Protein AF-A0A1Z5JTN5-F1 (afdb_monomer_lite)

Foldseek 3Di:
DLVCVVCVVVVNQLVDAAEDFPLLFFDPLVVVVVVVQCVVPVSHNYDYFFFDQPPDPDDHPVSCQVGQPHPCCCQVPVLSSLCRRPVVRVVVVCVVVVAQEDEDCQELLLDWPLVPDDQKDWQDDLDPPPPPDRIHIYGHPCHHPHLVNVVVSCVVVVNDDRCCVVVQFLDGDGPVFADHDDPPDRSQLRGRVNHPASDRSSDGLVSVQVVQCVVCVVVVHDRDQQDLDAPQAPEEDAPVCVVVCLQPDPFKEKEWEAASSTPVRVVLSVQVNLLSCCCCPVVVLVNPTPYHYYYYHCVRHNDDVVCVVLVPDPSDPGWIWMAGNVVSHTDTDDDDSGSVVVSNVVSVVVVVVVVD

Secondary structure (DSSP, 8-state):
-HHHHHHHHTT-GGGSEEEEE--S-B-HHHHHHHHHHHHH-TT-EEEEE---BTTBSS--HHHHHHHHT-TTHHHH-HHHHHIIIIIHHHHHHHHHTT-SEEEE---GGG-GGGGG--SEEEPP-SSTTTTSSPP-EEEETTTT--HHHHHHHHHHTT----TTGGGT-SS--BGGGB----TTS-TTTTBSTTSS-SS-TTS-HHHHHHHHHHHHHHTT----------TT-SEEE-TTTHHHHHHH--SEEEEEEE-TT-HHHHHHHHHHHHHHHHHHH-GGGT--S-EEEEEEETTTSPPPHHHHHTT----SSSEEEEEETTT--EEE--S-SSHHHHHHHHHHHHHHHH--

Radius of gyration: 23.14 Å; chains: 1; bounding box: 59×46×66 Å

Sequence (356 aa):
MVLLDVMAQMNVLSLITVVTIDTLHLFPETYQFYDTVQEHYPELDLRVFTPKVPGSATPTRQAFDAYYGGNDLYRTDPEKYAFHSKVEPLQRALDELQAHVWFTGRRRDQGDERSQLQFVEWEKFDQEDASDRPKRLKINLMADWTYEQVWSYLHEHDVPYNPLHDRGYKSIGDTMTTRAVASTAAERSGRFVGLNQTECGMHHHLEKLETMRQEAVHQNVAFELPTIDCLECDYELTADTFFDVIEALSNVLLLEFYSPLCGACQDFAPTMEQVVSGAKHGEDWGLNHNIQVARYDITVDQPTPAMEEAGFEVEVTPTLYLVLSKERRPVLYTGQMTSAAILKWIQNQLTELLHL

Structure (mmCIF, N/CA/C/O backbone):
data_AF-A0A1Z5JTN5-F1
#
_entry.id   AF-A0A1Z5JTN5-F1
#
loop_
_atom_site.group_PDB
_atom_site.id
_atom_site.type_symbol
_atom_site.label_atom_id
_atom_site.label_alt_id
_atom_site.label_comp_id
_atom_site.label_asym_id
_atom_site.label_entity_id
_atom_site.label_seq_id
_atom_site.pdbx_PDB_ins_code
_atom_site.Cartn_x
_atom_site.Cartn_y
_atom_site.Cartn_z
_atom_site.occupancy
_atom_site.B_iso_or_equiv
_atom_site.auth_seq_id
_atom_site.auth_comp_id
_atom_site.auth_asym_id
_atom_site.auth_atom_id
_atom_site.pdbx_PDB_model_num
ATOM 1 N N . MET A 1 1 ? -3.378 -4.401 -14.602 1.00 96.75 1 MET A N 1
ATOM 2 C CA . MET A 1 1 ? -4.175 -5.148 -15.594 1.00 96.75 1 MET A CA 1
ATOM 3 C C . MET A 1 1 ? -5.171 -4.255 -16.305 1.00 96.75 1 MET A C 1
ATOM 5 O O . MET A 1 1 ? -4.896 -3.976 -17.456 1.00 96.75 1 MET A O 1
ATOM 9 N N . VAL A 1 2 ? -6.195 -3.694 -15.643 1.00 98.06 2 VAL A N 1
ATOM 10 C CA . VAL A 1 2 ? -7.155 -2.758 -16.285 1.00 98.06 2 VAL A CA 1
ATOM 11 C C . VAL A 1 2 ? -6.470 -1.686 -17.146 1.00 98.06 2 VAL A C 1
ATOM 13 O O . VAL A 1 2 ? -6.803 -1.539 -18.310 1.00 98.06 2 VAL A O 1
ATOM 16 N N . LEU A 1 3 ? -5.459 -0.985 -16.616 1.00 97.00 3 LEU A N 1
ATOM 17 C CA . LEU A 1 3 ? -4.732 0.032 -17.392 1.00 97.00 3 LEU A CA 1
ATOM 18 C C . LEU A 1 3 ? -4.032 -0.515 -18.643 1.00 97.00 3 LEU A C 1
ATOM 20 O O . LEU A 1 3 ? -4.025 0.166 -19.661 1.00 97.00 3 LEU A O 1
ATOM 24 N N . LEU A 1 4 ? -3.451 -1.716 -18.567 1.00 97.12 4 LEU A N 1
ATOM 25 C CA . LEU A 1 4 ? -2.790 -2.336 -19.719 1.00 97.12 4 LEU A CA 1
ATOM 26 C C . LEU A 1 4 ? -3.817 -2.651 -20.798 1.00 97.12 4 LEU A C 1
ATOM 28 O O . LEU A 1 4 ? -3.608 -2.318 -21.958 1.00 97.12 4 LEU A O 1
ATOM 32 N N . ASP A 1 5 ? -4.947 -3.212 -20.378 1.00 98.19 5 ASP A N 1
ATOM 33 C CA . ASP A 1 5 ? -6.041 -3.562 -21.265 1.00 98.19 5 ASP A CA 1
ATOM 34 C C . ASP A 1 5 ? -6.643 -2.335 -21.960 1.00 98.19 5 ASP A C 1
ATOM 36 O O . ASP A 1 5 ? -6.723 -2.288 -23.184 1.00 98.19 5 ASP A O 1
ATOM 40 N N . VAL A 1 6 ? -6.964 -1.284 -21.200 1.00 97.06 6 VAL A N 1
ATOM 41 C CA . VAL A 1 6 ? -7.456 -0.014 -21.756 1.00 97.06 6 VAL A CA 1
ATOM 42 C C . VAL A 1 6 ? -6.451 0.568 -22.758 1.00 97.06 6 VAL A C 1
ATOM 44 O O . VAL A 1 6 ? -6.835 1.005 -23.842 1.00 97.06 6 VAL A O 1
ATOM 47 N N . MET A 1 7 ? -5.152 0.556 -22.437 1.00 96.12 7 MET A N 1
ATOM 48 C CA . MET A 1 7 ? -4.107 1.040 -23.347 1.00 96.12 7 MET A CA 1
ATOM 49 C C . MET A 1 7 ? -3.980 0.177 -24.611 1.00 96.12 7 MET A C 1
ATOM 51 O O . MET A 1 7 ? -3.729 0.724 -25.690 1.00 96.12 7 MET A O 1
ATOM 55 N N . ALA A 1 8 ? -4.175 -1.139 -24.503 1.00 96.94 8 ALA A N 1
ATOM 56 C CA . ALA A 1 8 ? -4.197 -2.056 -25.641 1.00 96.94 8 ALA A CA 1
ATOM 57 C C . ALA A 1 8 ? -5.404 -1.771 -26.546 1.00 96.94 8 ALA A C 1
ATOM 59 O O . ALA A 1 8 ? -5.235 -1.550 -27.744 1.00 96.94 8 ALA A O 1
ATOM 60 N N . GLN A 1 9 ? -6.606 -1.641 -25.974 1.00 96.50 9 GLN A N 1
ATOM 61 C CA . GLN A 1 9 ? -7.824 -1.289 -26.715 1.00 96.50 9 GLN A CA 1
ATOM 62 C C . GLN A 1 9 ? -7.706 0.065 -27.430 1.00 96.50 9 GLN A C 1
ATOM 64 O O . GLN A 1 9 ? -8.201 0.247 -28.545 1.00 96.50 9 GLN A O 1
ATOM 69 N N . MET A 1 10 ? -7.009 1.021 -26.813 1.00 96.56 10 MET A N 1
ATOM 70 C CA . MET A 1 10 ? -6.717 2.329 -27.404 1.00 96.56 10 MET A CA 1
ATOM 71 C C . MET A 1 10 ? -5.585 2.300 -28.445 1.00 96.56 10 MET A C 1
ATOM 73 O O . MET A 1 10 ? -5.318 3.328 -29.065 1.00 96.56 10 MET A O 1
ATOM 77 N N . ASN A 1 11 ? -4.935 1.152 -28.670 1.00 96.19 11 ASN A N 1
ATOM 78 C CA . ASN A 1 11 ? -3.768 0.983 -29.543 1.00 96.19 11 ASN A CA 1
ATOM 79 C C . ASN A 1 11 ? -2.588 1.900 -29.176 1.00 96.19 11 ASN A C 1
ATOM 81 O O . ASN A 1 11 ? -1.853 2.366 -30.048 1.00 96.19 11 ASN A O 1
ATOM 85 N N . VAL A 1 12 ? -2.409 2.176 -27.881 1.00 96.50 12 VAL A N 1
ATOM 86 C CA . VAL A 1 12 ? -1.296 2.990 -27.362 1.00 96.50 12 VAL A CA 1
ATOM 87 C C . VAL A 1 12 ? -0.346 2.198 -26.470 1.00 96.50 12 VAL A C 1
ATOM 89 O O . VAL A 1 12 ? 0.673 2.748 -26.064 1.00 96.50 12 VAL A O 1
ATOM 92 N N . LEU A 1 13 ? -0.635 0.924 -26.177 1.00 95.75 13 LEU A N 1
ATOM 93 C CA . LEU A 1 13 ? 0.194 0.103 -25.289 1.00 95.75 13 LEU A CA 1
ATOM 94 C C . LEU A 1 13 ? 1.653 0.017 -25.759 1.00 95.75 13 LEU A C 1
ATOM 96 O O . LEU A 1 13 ? 2.562 0.196 -24.958 1.00 95.75 13 LEU A O 1
ATOM 100 N N . SER A 1 14 ? 1.885 -0.142 -27.063 1.00 94.88 14 SER A N 1
ATOM 101 C CA . SER A 1 14 ? 3.232 -0.191 -27.654 1.00 94.88 14 SER A CA 1
ATOM 102 C C . SER A 1 14 ? 4.021 1.123 -27.556 1.00 94.88 14 SER A C 1
ATOM 104 O O . SER A 1 14 ? 5.221 1.143 -27.826 1.00 94.88 14 SER A O 1
ATOM 106 N N . LEU A 1 15 ? 3.369 2.229 -27.175 1.00 94.75 15 LEU A N 1
ATOM 107 C CA . LEU A 1 15 ? 4.009 3.524 -26.927 1.00 94.75 15 LEU A CA 1
ATOM 108 C C . LEU A 1 15 ? 4.452 3.688 -25.466 1.00 94.75 15 LEU A C 1
ATOM 110 O O . LEU A 1 15 ? 5.114 4.675 -25.142 1.00 94.75 15 LEU A O 1
ATOM 114 N N . ILE A 1 16 ? 4.063 2.764 -24.583 1.00 94.69 16 ILE A N 1
ATOM 115 C CA . ILE A 1 16 ? 4.275 2.852 -23.141 1.00 94.69 16 ILE A CA 1
ATOM 116 C C . ILE A 1 16 ? 5.170 1.697 -22.694 1.00 94.69 16 ILE A C 1
ATOM 118 O O . ILE A 1 16 ? 4.796 0.531 -22.773 1.00 94.69 16 ILE A O 1
ATOM 122 N N . THR A 1 17 ? 6.343 2.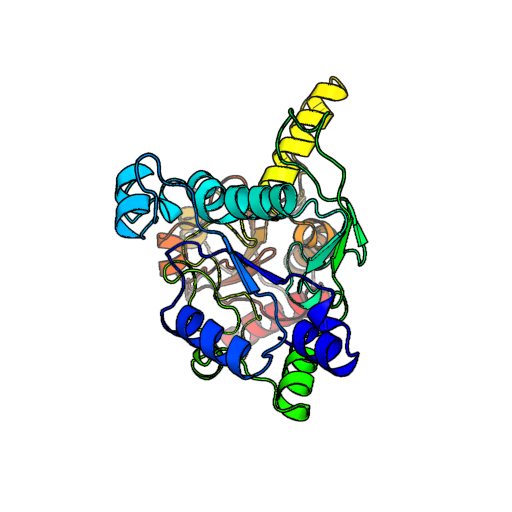023 -22.153 1.00 97.25 17 THR A N 1
ATOM 123 C CA . THR A 1 17 ? 7.162 1.037 -21.441 1.00 97.25 17 THR A CA 1
ATOM 124 C C . THR A 1 17 ? 6.515 0.722 -20.095 1.00 97.25 17 THR A C 1
ATOM 126 O O . THR A 1 17 ? 6.233 1.626 -19.303 1.00 97.25 17 THR A O 1
ATOM 129 N N . VAL A 1 18 ? 6.315 -0.563 -19.812 1.00 96.94 18 VAL A N 1
ATOM 130 C CA . VAL A 1 18 ? 5.763 -1.040 -18.544 1.00 96.94 18 VAL A CA 1
ATOM 131 C C . VAL A 1 18 ? 6.894 -1.555 -17.677 1.00 96.94 18 VAL A C 1
ATOM 133 O O . VAL A 1 18 ? 7.639 -2.450 -18.059 1.00 96.94 18 VAL A O 1
ATOM 136 N N . VAL A 1 19 ? 7.026 -0.978 -16.488 1.00 96.81 19 VAL A N 1
ATOM 137 C CA . VAL A 1 19 ? 8.065 -1.346 -15.526 1.00 96.81 19 VAL A CA 1
ATOM 138 C C . VAL A 1 19 ? 7.458 -2.213 -14.436 1.00 96.81 19 VAL A C 1
ATOM 140 O O . VAL A 1 19 ? 6.444 -1.847 -13.842 1.00 96.81 19 VAL A O 1
ATOM 143 N N . THR A 1 20 ? 8.111 -3.333 -14.137 1.00 95.88 20 THR A N 1
ATOM 144 C CA . THR A 1 20 ? 7.855 -4.107 -12.920 1.00 95.88 20 THR A CA 1
ATOM 145 C C . THR A 1 20 ? 9.128 -4.225 -12.094 1.00 95.88 20 THR A C 1
ATOM 147 O O . THR A 1 20 ? 10.231 -4.333 -12.637 1.00 95.88 20 THR A O 1
ATOM 150 N N . ILE A 1 21 ? 8.971 -4.187 -10.772 1.00 96.94 21 ILE A N 1
ATOM 151 C CA . ILE A 1 21 ? 10.075 -4.341 -9.830 1.00 96.94 21 ILE A CA 1
ATOM 152 C C . ILE A 1 21 ? 10.029 -5.753 -9.265 1.00 96.94 21 ILE A C 1
ATOM 154 O O . ILE A 1 21 ? 9.121 -6.104 -8.511 1.00 96.94 21 ILE A O 1
ATOM 158 N N . ASP A 1 22 ? 11.015 -6.561 -9.638 1.00 96.94 22 ASP A N 1
ATOM 159 C CA . ASP A 1 22 ? 11.224 -7.874 -9.051 1.00 96.94 22 ASP A CA 1
ATOM 160 C C . ASP A 1 22 ? 12.056 -7.726 -7.777 1.00 96.94 22 ASP A C 1
ATOM 162 O O . ASP A 1 22 ? 13.276 -7.599 -7.821 1.00 96.94 22 ASP A O 1
ATOM 166 N N . THR A 1 23 ? 11.383 -7.772 -6.630 1.00 95.69 23 THR A N 1
ATOM 167 C CA . THR A 1 23 ? 11.991 -7.682 -5.294 1.00 95.69 23 THR A CA 1
ATOM 168 C C . THR A 1 23 ? 12.839 -8.900 -4.925 1.00 95.69 23 THR A C 1
ATOM 170 O O . THR A 1 23 ? 13.439 -8.916 -3.848 1.00 95.69 23 THR A O 1
ATOM 173 N N . LEU A 1 24 ? 12.864 -9.935 -5.777 1.00 95.94 24 LEU A N 1
ATOM 174 C CA . LEU A 1 24 ? 13.404 -11.279 -5.554 1.00 95.94 24 LEU A CA 1
ATOM 175 C C . LEU A 1 24 ? 12.594 -12.104 -4.540 1.00 95.94 24 LEU A C 1
ATOM 177 O O . LEU A 1 24 ? 12.960 -13.231 -4.203 1.00 95.94 24 LEU A O 1
ATOM 181 N N . HIS A 1 25 ? 11.474 -11.562 -4.058 1.00 95.69 25 HIS A N 1
ATOM 182 C CA . HIS A 1 25 ? 10.681 -12.117 -2.962 1.00 95.69 25 HIS A CA 1
ATOM 183 C C . HIS A 1 25 ? 9.197 -12.296 -3.297 1.00 95.69 25 HIS A C 1
ATOM 185 O O . HIS A 1 25 ? 8.418 -12.692 -2.421 1.00 95.69 25 HIS A O 1
ATOM 191 N N . LEU A 1 26 ? 8.811 -12.038 -4.548 1.00 96.56 26 LEU A N 1
ATOM 192 C CA . LEU A 1 26 ? 7.451 -12.217 -5.049 1.00 96.56 26 LEU A CA 1
ATOM 193 C C . LEU A 1 26 ? 7.025 -13.693 -5.031 1.00 96.56 26 LEU A C 1
ATOM 195 O O . LEU A 1 26 ? 7.849 -14.608 -4.940 1.00 96.56 26 LEU A O 1
ATOM 199 N N . PHE A 1 27 ? 5.717 -13.925 -5.118 1.00 97.00 27 PHE A N 1
ATOM 200 C CA . PHE A 1 27 ? 5.169 -15.274 -5.243 1.00 97.00 27 PHE A CA 1
ATOM 201 C C . PHE A 1 27 ? 5.584 -15.928 -6.570 1.00 97.00 27 PHE A C 1
ATOM 203 O O . PHE A 1 27 ? 5.624 -15.237 -7.591 1.00 97.00 27 PHE A O 1
ATOM 210 N N . PRO A 1 28 ? 5.807 -17.258 -6.599 1.00 96.75 28 PRO A N 1
ATOM 211 C CA . PRO A 1 28 ? 5.966 -18.018 -7.840 1.00 96.75 28 PRO A CA 1
ATOM 212 C C . PRO A 1 28 ? 4.862 -17.727 -8.864 1.00 96.75 28 PRO A C 1
ATOM 214 O O . PRO A 1 28 ? 5.150 -17.532 -10.041 1.00 96.75 28 PRO A O 1
ATOM 217 N N . GLU A 1 29 ? 3.615 -17.622 -8.402 1.00 97.69 29 GLU A N 1
ATOM 218 C CA . GLU A 1 29 ? 2.454 -17.280 -9.223 1.00 97.69 29 GLU A CA 1
ATOM 219 C C . GLU A 1 29 ? 2.572 -15.892 -9.861 1.00 97.69 29 GLU A C 1
ATOM 221 O O . GLU A 1 29 ? 2.117 -15.705 -10.982 1.00 97.69 29 GLU A O 1
ATOM 226 N N . THR A 1 30 ? 3.206 -14.922 -9.194 1.00 97.56 30 THR A N 1
ATOM 227 C CA . THR A 1 30 ? 3.439 -13.589 -9.770 1.00 97.56 30 THR A CA 1
ATOM 228 C C . THR A 1 30 ? 4.441 -13.645 -10.918 1.00 97.56 30 THR A C 1
ATOM 230 O O . THR A 1 30 ? 4.207 -13.002 -11.936 1.00 97.56 30 THR A O 1
ATOM 233 N N . TYR A 1 31 ? 5.508 -14.441 -10.801 1.00 96.19 31 TYR A N 1
ATOM 234 C CA . TYR A 1 31 ? 6.455 -14.624 -11.906 1.00 96.19 31 TYR A CA 1
ATOM 235 C C . TYR A 1 31 ? 5.810 -15.344 -13.092 1.00 96.19 31 TYR A C 1
ATOM 237 O O . TYR A 1 31 ? 5.933 -14.883 -14.219 1.00 96.19 31 TYR A O 1
ATOM 245 N N . GLN A 1 32 ? 5.060 -16.422 -12.839 1.00 97.00 32 GLN A N 1
ATOM 246 C CA . GLN A 1 32 ? 4.306 -17.133 -13.884 1.00 97.00 32 GLN A CA 1
ATOM 247 C C . GLN A 1 32 ? 3.272 -16.225 -14.561 1.00 97.00 32 GLN A C 1
ATOM 249 O O . GLN A 1 32 ? 3.002 -16.336 -15.756 1.00 97.00 32 GLN A O 1
ATOM 254 N N . PHE A 1 33 ? 2.694 -15.298 -13.798 1.00 97.62 33 PHE A N 1
ATOM 255 C CA . PHE A 1 33 ? 1.737 -14.345 -14.329 1.00 97.62 33 PHE A CA 1
ATOM 256 C C . PHE A 1 33 ? 2.381 -13.340 -15.294 1.00 97.62 33 PHE A C 1
ATOM 258 O O . PHE A 1 33 ? 1.692 -12.869 -16.192 1.00 97.62 33 PHE A O 1
ATOM 265 N N . TYR A 1 34 ? 3.684 -13.047 -15.193 1.00 96.19 34 TYR A N 1
ATOM 266 C CA . TYR A 1 34 ? 4.369 -12.217 -16.195 1.00 96.19 34 TYR A CA 1
ATOM 267 C C . TYR A 1 34 ? 4.309 -12.847 -17.585 1.00 96.19 34 TYR A C 1
ATOM 269 O O . TYR A 1 34 ? 3.980 -12.151 -18.544 1.00 96.19 34 TYR A O 1
ATOM 277 N N . ASP A 1 35 ? 4.530 -14.160 -17.676 1.00 95.44 35 ASP A N 1
ATOM 278 C CA . ASP A 1 35 ? 4.424 -14.896 -18.937 1.00 95.44 35 ASP A CA 1
ATOM 279 C C . ASP A 1 35 ? 2.990 -14.827 -19.478 1.00 95.44 35 ASP A C 1
ATOM 281 O O . ASP A 1 35 ? 2.780 -14.499 -20.642 1.00 95.44 35 ASP A O 1
ATOM 285 N N . THR A 1 36 ? 1.990 -15.013 -18.607 1.00 97.25 36 THR A N 1
ATOM 286 C CA . THR A 1 36 ? 0.566 -14.896 -18.979 1.00 97.25 36 THR A CA 1
ATOM 287 C C . THR A 1 36 ? 0.235 -13.508 -19.536 1.00 97.25 36 THR A C 1
ATOM 289 O O . THR A 1 36 ? -0.477 -13.384 -20.531 1.00 97.25 36 THR A O 1
ATOM 292 N N . VAL A 1 37 ? 0.752 -12.449 -18.908 1.00 97.19 37 VAL A N 1
ATOM 293 C CA . VAL A 1 37 ? 0.533 -11.065 -19.347 1.00 97.19 37 VAL A CA 1
ATOM 294 C C . VAL A 1 37 ? 1.226 -10.795 -20.683 1.00 97.19 37 VAL A C 1
ATOM 296 O O . VAL A 1 37 ? 0.616 -10.178 -21.550 1.00 97.19 37 VAL A O 1
ATOM 299 N N . GLN A 1 38 ? 2.460 -11.266 -20.874 1.00 96.12 38 GLN A N 1
ATOM 300 C CA . GLN A 1 38 ? 3.200 -11.086 -22.126 1.00 96.12 38 GLN A CA 1
ATOM 301 C C . GLN A 1 38 ? 2.575 -11.874 -23.288 1.00 96.12 38 GLN A C 1
ATOM 303 O O . GLN A 1 38 ? 2.560 -11.390 -24.417 1.00 96.12 38 GLN A O 1
ATOM 308 N N . GLU A 1 39 ? 2.046 -13.071 -23.026 1.00 97.12 39 GLU A N 1
ATOM 309 C CA . GLU A 1 39 ? 1.299 -13.857 -24.014 1.00 97.12 39 GLU A CA 1
ATOM 310 C C . GLU A 1 39 ? -0.017 -13.176 -24.403 1.00 97.12 39 GLU A C 1
ATOM 312 O O . GLU A 1 39 ? -0.385 -13.176 -25.579 1.00 97.12 39 GLU A O 1
ATOM 317 N N . HIS A 1 40 ? -0.716 -12.583 -23.430 1.00 97.69 40 HIS A N 1
ATOM 318 C CA . HIS A 1 40 ? -1.987 -11.900 -23.664 1.00 97.69 40 HIS A CA 1
ATOM 319 C C . HIS A 1 40 ? -1.812 -10.530 -24.342 1.00 97.69 40 HIS A C 1
ATOM 321 O O . HIS A 1 40 ? -2.640 -10.157 -25.169 1.00 97.69 40 HIS A O 1
ATOM 327 N N . TYR A 1 41 ? -0.723 -9.810 -24.049 1.00 97.62 41 TYR A N 1
ATOM 328 C CA . TYR A 1 41 ? -0.366 -8.530 -24.674 1.00 97.62 41 TYR A CA 1
ATOM 329 C C . TYR A 1 41 ? 1.023 -8.610 -25.342 1.00 97.62 41 TYR A C 1
ATOM 331 O O . TYR A 1 41 ? 2.010 -8.136 -24.772 1.00 97.62 41 TYR A O 1
ATOM 339 N N . PRO A 1 42 ? 1.145 -9.200 -26.547 1.00 96.06 42 PRO A N 1
ATOM 340 C CA . PRO A 1 42 ? 2.441 -9.440 -27.192 1.00 96.06 42 PRO A CA 1
ATOM 341 C C . PRO A 1 42 ? 3.255 -8.177 -27.501 1.00 96.06 42 PRO A C 1
ATOM 343 O O . PRO A 1 42 ? 4.479 -8.243 -27.602 1.00 96.06 42 PRO A O 1
ATOM 346 N N . GLU A 1 43 ? 2.595 -7.032 -27.670 1.00 95.12 43 GLU A N 1
ATOM 347 C CA . GLU A 1 43 ? 3.208 -5.726 -27.924 1.00 95.12 43 GLU A CA 1
ATOM 348 C C . GLU A 1 43 ? 3.705 -5.006 -26.661 1.00 95.12 43 GLU A C 1
ATOM 350 O O . GLU A 1 43 ? 4.281 -3.921 -26.764 1.00 95.12 43 GLU A O 1
ATOM 355 N N . LEU A 1 44 ? 3.469 -5.584 -25.481 1.00 96.69 44 LEU A N 1
ATOM 356 C CA . LEU A 1 44 ? 3.896 -5.036 -24.201 1.00 96.69 44 LEU A CA 1
ATOM 357 C C . LEU A 1 44 ? 5.430 -5.003 -24.107 1.00 96.69 44 LEU A C 1
ATOM 359 O O . LEU A 1 44 ? 6.084 -6.046 -24.107 1.00 96.69 44 LEU A O 1
ATOM 363 N N . ASP A 1 45 ? 5.998 -3.807 -23.947 1.00 96.69 45 ASP A N 1
ATOM 364 C CA . ASP A 1 45 ? 7.399 -3.604 -23.551 1.00 96.69 45 ASP A CA 1
ATOM 365 C C . ASP A 1 45 ? 7.514 -3.707 -22.023 1.00 96.69 45 ASP A C 1
ATOM 367 O O . ASP A 1 45 ? 7.553 -2.694 -21.316 1.00 96.69 45 ASP A O 1
ATOM 371 N N . LEU A 1 46 ? 7.496 -4.942 -21.508 1.00 96.56 46 LEU A N 1
ATOM 372 C CA . LEU A 1 46 ? 7.660 -5.230 -20.084 1.00 96.56 46 LEU A CA 1
ATOM 373 C C . LEU A 1 46 ? 9.146 -5.256 -19.707 1.00 96.56 46 LEU A C 1
ATOM 375 O O . LEU A 1 46 ? 9.902 -6.130 -20.132 1.00 96.56 46 LEU A O 1
ATOM 379 N N . ARG A 1 47 ? 9.563 -4.331 -18.841 1.00 97.12 47 ARG A N 1
ATOM 380 C CA . ARG A 1 47 ? 10.929 -4.255 -18.310 1.00 97.12 47 ARG A CA 1
ATOM 381 C C . ARG A 1 47 ? 10.955 -4.585 -16.828 1.00 97.12 47 ARG A C 1
ATOM 383 O O . ARG A 1 47 ? 10.334 -3.907 -16.010 1.00 97.12 47 ARG A O 1
ATOM 390 N N . VAL A 1 48 ? 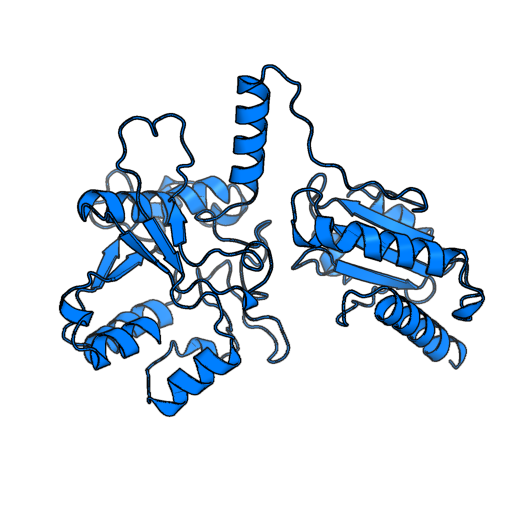11.711 -5.627 -16.494 1.00 96.62 48 VAL A N 1
ATOM 391 C CA . VAL A 1 48 ? 11.896 -6.105 -15.123 1.00 96.62 48 VAL A CA 1
ATOM 392 C C . VAL A 1 48 ? 13.160 -5.484 -14.540 1.00 96.62 48 VAL A C 1
ATOM 394 O O . VAL A 1 48 ? 14.252 -5.672 -15.075 1.00 96.62 48 VAL A O 1
ATOM 397 N N . PHE A 1 49 ? 13.019 -4.769 -13.428 1.00 96.75 49 PHE A N 1
ATOM 398 C CA . PHE A 1 49 ? 14.143 -4.230 -12.669 1.00 96.75 49 PHE A CA 1
ATOM 399 C C . PHE A 1 49 ? 14.285 -4.977 -11.347 1.00 96.75 49 PHE A C 1
ATOM 401 O O . PHE A 1 49 ? 13.328 -5.097 -10.588 1.00 96.75 49 PHE A O 1
ATOM 408 N N . THR A 1 50 ? 15.496 -5.452 -11.066 1.00 96.19 50 THR A N 1
ATOM 409 C CA . THR A 1 50 ? 15.840 -6.168 -9.832 1.00 96.19 50 THR A CA 1
ATOM 410 C C . THR A 1 50 ? 16.753 -5.324 -8.934 1.00 96.19 50 THR A C 1
ATOM 412 O O . THR A 1 50 ? 17.475 -4.453 -9.440 1.00 96.19 50 THR A O 1
ATOM 415 N N . PRO A 1 51 ? 16.807 -5.610 -7.621 1.00 94.81 51 PRO A N 1
ATOM 416 C CA . PRO A 1 51 ? 17.785 -5.067 -6.684 1.00 94.81 51 PRO A CA 1
ATOM 417 C C . PRO A 1 51 ? 19.212 -5.249 -7.170 1.00 94.81 51 PRO A C 1
ATOM 419 O O . PRO A 1 51 ? 19.562 -6.314 -7.670 1.00 94.81 51 PRO A O 1
ATOM 422 N N . LYS A 1 52 ? 20.075 -4.254 -6.973 1.00 92.00 52 LYS A N 1
ATOM 423 C CA . LYS A 1 52 ? 21.517 -4.472 -7.130 1.00 92.00 52 LYS A CA 1
ATOM 424 C C . LYS A 1 52 ? 22.035 -5.292 -5.956 1.00 92.00 52 LYS A C 1
ATOM 426 O O . LYS A 1 52 ? 21.727 -4.991 -4.813 1.00 92.00 52 LYS A O 1
ATOM 431 N N . VAL A 1 53 ? 22.868 -6.290 -6.238 1.00 90.81 53 VAL A N 1
ATOM 432 C CA . VAL A 1 53 ? 23.630 -7.020 -5.218 1.00 90.81 53 VAL A CA 1
ATOM 433 C C . VAL A 1 53 ? 25.104 -6.947 -5.616 1.00 90.81 53 VAL A C 1
ATOM 435 O O . VAL A 1 53 ? 25.470 -7.490 -6.662 1.00 90.81 53 VAL A O 1
ATOM 438 N N . PRO A 1 54 ? 25.962 -6.252 -4.849 1.00 87.00 54 PRO A N 1
ATOM 439 C CA . PRO A 1 54 ? 27.373 -6.112 -5.189 1.00 87.00 54 PRO A CA 1
ATOM 440 C C . PRO A 1 54 ? 28.056 -7.464 -5.411 1.00 87.00 54 PRO A C 1
ATOM 442 O O . PRO A 1 54 ? 27.929 -8.387 -4.612 1.00 87.00 54 PRO A O 1
ATOM 445 N N . GLY A 1 55 ? 28.773 -7.582 -6.531 1.00 85.12 55 GLY A N 1
ATOM 446 C CA . GLY A 1 55 ? 29.423 -8.831 -6.935 1.00 85.12 55 GLY A CA 1
ATOM 447 C C . GLY A 1 55 ? 28.506 -9.850 -7.622 1.00 85.12 55 GLY A C 1
ATOM 448 O O . GLY A 1 55 ? 28.996 -10.911 -8.003 1.00 85.12 55 GLY A O 1
ATOM 449 N N . SER A 1 56 ? 27.222 -9.541 -7.840 1.00 86.44 56 SER A N 1
ATOM 450 C CA . SER A 1 56 ? 26.302 -10.381 -8.612 1.00 86.44 56 SER A CA 1
ATOM 451 C C . SER A 1 56 ? 25.752 -9.647 -9.835 1.00 86.44 56 SER A C 1
ATOM 453 O O . SER A 1 56 ? 25.078 -8.627 -9.715 1.00 86.44 56 SER A O 1
ATOM 455 N N . ALA A 1 57 ? 26.016 -10.192 -11.025 1.00 82.94 57 ALA A N 1
ATOM 456 C CA . ALA A 1 57 ? 25.426 -9.701 -12.273 1.00 82.94 57 ALA A CA 1
ATOM 457 C C . ALA A 1 57 ? 23.955 -10.124 -12.435 1.00 82.94 57 ALA A C 1
ATOM 459 O O . ALA A 1 57 ? 23.197 -9.466 -13.141 1.00 82.94 57 ALA A O 1
ATOM 460 N N . THR A 1 58 ? 23.549 -11.212 -11.773 1.00 88.19 58 THR A N 1
ATOM 461 C CA . THR A 1 58 ? 22.172 -11.716 -11.764 1.00 88.19 58 THR A CA 1
ATOM 462 C C . THR A 1 58 ? 21.758 -11.944 -10.312 1.00 88.19 58 THR A C 1
ATOM 464 O O . THR A 1 58 ? 22.020 -13.009 -9.746 1.00 88.19 58 THR A O 1
ATOM 467 N N . PRO A 1 59 ? 21.196 -10.914 -9.665 1.00 90.31 59 PRO A N 1
ATOM 468 C CA . PRO A 1 59 ? 20.721 -10.986 -8.292 1.00 90.31 59 PRO A CA 1
ATOM 469 C C . PRO A 1 59 ? 19.745 -12.147 -8.094 1.00 90.31 59 PRO A C 1
ATOM 471 O O . PRO A 1 59 ? 18.857 -12.380 -8.908 1.00 90.31 59 PRO A O 1
ATOM 474 N N . THR A 1 60 ? 19.909 -12.876 -6.995 1.00 93.50 60 THR A N 1
ATOM 475 C CA . THR A 1 60 ? 18.962 -13.899 -6.544 1.00 93.50 60 THR A CA 1
ATOM 476 C C . THR A 1 60 ? 18.519 -13.562 -5.133 1.00 93.50 60 THR A C 1
ATOM 478 O O . THR A 1 60 ? 19.245 -12.875 -4.410 1.00 93.50 60 THR A O 1
ATOM 481 N N . ARG A 1 61 ? 17.366 -14.091 -4.714 1.00 93.12 61 ARG A N 1
ATOM 482 C CA . ARG A 1 61 ? 16.896 -13.992 -3.326 1.00 93.12 61 ARG A CA 1
ATOM 483 C C . ARG A 1 61 ? 17.999 -14.329 -2.322 1.00 93.12 61 ARG A C 1
ATOM 485 O O . ARG A 1 61 ? 18.326 -13.525 -1.463 1.00 93.12 61 ARG A O 1
ATOM 492 N N . GLN A 1 62 ? 18.650 -15.477 -2.514 1.00 91.38 62 GLN A N 1
ATOM 493 C CA . GLN A 1 62 ? 19.728 -15.941 -1.641 1.00 91.38 62 GLN A CA 1
ATOM 494 C C . GLN A 1 62 ? 20.905 -14.956 -1.582 1.00 91.38 62 GLN A C 1
ATOM 496 O O . GLN A 1 62 ? 21.464 -14.739 -0.510 1.00 91.38 62 GLN A O 1
ATOM 501 N N . ALA A 1 63 ? 21.297 -14.372 -2.718 1.00 91.50 63 ALA A N 1
ATOM 502 C CA . ALA A 1 63 ? 22.388 -13.404 -2.760 1.00 91.50 63 ALA A CA 1
ATOM 503 C C . ALA A 1 63 ? 22.002 -12.072 -2.096 1.00 91.50 63 ALA A C 1
ATOM 505 O O . ALA A 1 63 ? 22.822 -11.485 -1.393 1.00 91.50 63 ALA A O 1
ATOM 506 N N . PHE A 1 64 ? 20.762 -11.615 -2.292 1.00 93.56 64 PHE A N 1
ATOM 507 C CA . PHE A 1 64 ? 20.224 -10.423 -1.636 1.00 93.56 64 PHE A CA 1
ATOM 508 C C . PHE A 1 64 ? 20.196 -10.599 -0.115 1.00 93.56 64 PHE A C 1
ATOM 510 O O . PHE A 1 64 ? 20.768 -9.779 0.605 1.00 93.56 64 PHE A O 1
ATOM 517 N N . ASP A 1 65 ? 19.616 -11.705 0.356 1.00 90.69 65 ASP A N 1
ATOM 518 C CA . ASP A 1 65 ? 19.509 -12.026 1.779 1.00 90.69 65 ASP A CA 1
ATOM 519 C C . ASP A 1 65 ? 20.905 -12.132 2.406 1.00 90.69 65 ASP A C 1
ATOM 521 O O . ASP A 1 65 ? 21.182 -11.510 3.430 1.00 90.69 65 ASP A O 1
ATOM 525 N N . ALA A 1 66 ? 21.840 -12.834 1.758 1.00 89.69 66 ALA A N 1
ATOM 526 C CA . ALA A 1 66 ? 23.212 -12.964 2.251 1.00 89.69 66 ALA A CA 1
ATOM 527 C C . ALA A 1 66 ? 23.958 -11.622 2.352 1.00 89.69 66 ALA A C 1
ATOM 529 O O . ALA A 1 66 ? 24.795 -11.461 3.240 1.00 89.69 66 ALA A O 1
ATOM 530 N N . TYR A 1 67 ? 23.682 -10.673 1.453 1.00 90.44 67 TYR A N 1
ATOM 531 C CA . TYR A 1 67 ? 24.396 -9.399 1.406 1.00 90.44 67 TYR A CA 1
ATOM 532 C C . TYR A 1 67 ? 23.812 -8.349 2.361 1.00 90.44 67 TYR A C 1
ATOM 534 O O . TYR A 1 67 ? 24.564 -7.645 3.035 1.00 90.44 67 TYR A O 1
ATOM 542 N N . TYR A 1 68 ? 22.484 -8.212 2.420 1.00 83.75 68 TYR A N 1
ATOM 543 C CA . TYR A 1 68 ? 21.857 -7.052 3.061 1.00 83.75 68 TYR A CA 1
ATOM 544 C C . TYR A 1 68 ? 21.458 -7.243 4.530 1.00 83.75 68 TYR A C 1
ATOM 546 O O . TYR A 1 68 ? 21.358 -6.233 5.238 1.00 83.75 68 TYR A O 1
ATOM 554 N N . GLY A 1 69 ? 21.293 -8.480 5.015 1.00 75.62 69 GLY A N 1
ATOM 555 C CA . GLY A 1 69 ? 21.017 -8.723 6.441 1.00 75.62 69 GLY A CA 1
ATOM 556 C C . GLY A 1 69 ? 20.282 -10.017 6.804 1.00 75.62 69 GLY A C 1
ATOM 557 O O . GLY A 1 69 ? 19.637 -10.068 7.847 1.00 75.62 69 GLY A O 1
ATOM 558 N N . GLY A 1 70 ? 20.379 -11.060 5.982 1.00 74.44 70 GLY A N 1
ATOM 559 C CA . GLY A 1 70 ? 19.713 -12.347 6.176 1.00 74.44 70 GLY A CA 1
ATOM 560 C C . GLY A 1 70 ? 18.246 -12.355 5.738 1.00 74.44 70 GLY A C 1
ATOM 561 O O . GLY A 1 70 ? 17.697 -11.346 5.302 1.00 74.44 70 GLY A O 1
ATOM 562 N N . ASN A 1 71 ? 17.600 -13.515 5.888 1.00 78.12 71 ASN A N 1
ATOM 563 C CA . ASN A 1 71 ? 16.226 -13.757 5.424 1.00 78.12 71 ASN A CA 1
ATOM 564 C C . ASN A 1 71 ? 15.162 -12.905 6.140 1.00 78.12 71 ASN A C 1
ATOM 566 O O . ASN A 1 71 ? 14.027 -12.860 5.675 1.00 78.12 71 ASN A O 1
ATOM 570 N N . ASP A 1 72 ? 15.506 -12.267 7.262 1.00 80.62 72 ASP A N 1
ATOM 571 C CA . ASP A 1 72 ? 14.586 -11.500 8.109 1.00 80.62 72 ASP A CA 1
ATOM 572 C C . ASP A 1 72 ? 14.767 -9.981 7.980 1.00 80.62 72 ASP A C 1
ATOM 574 O O . ASP A 1 72 ? 14.168 -9.239 8.755 1.00 80.62 72 ASP A O 1
ATOM 578 N N . LEU A 1 73 ? 15.545 -9.497 6.998 1.00 83.38 73 LEU A N 1
ATOM 579 C CA . LEU A 1 73 ? 15.801 -8.061 6.823 1.00 83.38 73 LEU A CA 1
ATOM 580 C C . LEU A 1 73 ? 14.512 -7.236 6.740 1.00 83.38 73 LEU A C 1
ATOM 582 O O . LEU A 1 73 ? 14.432 -6.163 7.320 1.00 83.38 73 LEU A O 1
ATOM 586 N N . TYR A 1 74 ? 13.484 -7.760 6.072 1.00 78.50 74 TYR A N 1
ATOM 587 C CA . TYR A 1 74 ? 12.179 -7.106 5.992 1.00 78.50 74 TYR A CA 1
ATOM 588 C C . TYR A 1 74 ? 11.566 -6.812 7.367 1.00 78.50 74 TYR A C 1
ATOM 590 O O . TYR A 1 74 ? 10.826 -5.847 7.460 1.00 78.50 74 TYR A O 1
ATOM 598 N N . ARG A 1 75 ? 11.877 -7.603 8.408 1.00 75.50 75 ARG A N 1
ATOM 599 C CA . ARG A 1 75 ? 11.442 -7.387 9.799 1.00 75.50 75 ARG A CA 1
ATOM 600 C C . ARG A 1 75 ? 12.437 -6.573 10.608 1.00 75.50 75 ARG A C 1
ATOM 602 O O . ARG A 1 75 ? 12.026 -5.725 11.387 1.00 75.50 75 ARG A O 1
ATOM 609 N N . THR A 1 76 ? 13.727 -6.882 10.484 1.00 77.00 76 THR A N 1
ATOM 610 C CA . THR A 1 76 ? 14.764 -6.276 11.331 1.00 77.00 76 THR A CA 1
ATOM 611 C C . THR A 1 76 ? 15.095 -4.849 10.916 1.00 77.00 76 THR A C 1
ATOM 613 O O . THR A 1 76 ? 15.449 -4.044 11.771 1.00 77.00 76 THR A O 1
ATOM 616 N N . ASP A 1 77 ? 14.968 -4.541 9.626 1.00 78.00 77 ASP A N 1
ATOM 617 C CA . ASP A 1 77 ? 15.157 -3.212 9.049 1.00 78.00 77 ASP A CA 1
ATOM 618 C C . ASP A 1 77 ? 14.262 -3.054 7.795 1.00 78.00 77 ASP A C 1
ATOM 620 O O . ASP A 1 77 ? 14.722 -3.183 6.648 1.00 78.00 77 ASP A O 1
ATOM 624 N N . PRO A 1 78 ? 12.945 -2.830 7.996 1.00 77.94 78 PRO A N 1
ATOM 625 C CA . PRO A 1 78 ? 11.969 -2.740 6.910 1.00 77.94 78 PRO A CA 1
ATOM 626 C C . PRO A 1 78 ? 12.266 -1.605 5.925 1.00 77.94 78 PRO A C 1
ATOM 628 O O . PRO A 1 78 ? 11.975 -1.730 4.733 1.00 77.94 78 PRO A O 1
ATOM 631 N N . GLU A 1 79 ? 12.862 -0.509 6.402 1.00 76.81 79 GLU A N 1
ATOM 632 C CA . GLU A 1 79 ? 13.256 0.642 5.588 1.00 76.81 79 GLU A CA 1
ATOM 633 C C . GLU A 1 79 ? 14.384 0.273 4.632 1.00 76.81 79 GLU A C 1
ATOM 635 O O . GLU A 1 79 ? 14.259 0.458 3.420 1.00 76.81 79 GLU A O 1
ATOM 640 N N . LYS A 1 80 ? 15.457 -0.339 5.143 1.00 81.75 80 LYS A N 1
ATOM 641 C CA . LYS A 1 80 ? 16.566 -0.810 4.311 1.00 81.75 80 LYS A CA 1
ATOM 642 C C . LYS A 1 80 ? 16.123 -1.891 3.334 1.00 81.75 80 LYS A C 1
ATOM 644 O O . LYS A 1 80 ? 16.558 -1.884 2.177 1.00 81.75 80 LYS A O 1
ATOM 649 N N . TYR A 1 81 ? 15.241 -2.798 3.762 1.00 86.62 81 TYR A N 1
ATOM 650 C CA . TYR A 1 81 ? 14.624 -3.765 2.858 1.00 86.62 81 TYR A CA 1
ATOM 651 C C . TYR A 1 81 ? 13.865 -3.052 1.741 1.00 86.62 81 TYR A C 1
ATOM 653 O O . TYR A 1 81 ? 14.138 -3.313 0.570 1.00 86.62 81 TYR A O 1
ATOM 661 N N . ALA A 1 82 ? 12.945 -2.141 2.069 1.00 86.06 82 ALA A N 1
ATOM 662 C CA . ALA A 1 82 ? 12.143 -1.420 1.085 1.00 86.06 82 ALA A CA 1
ATOM 663 C C . ALA A 1 82 ? 13.016 -0.591 0.134 1.00 86.06 82 ALA A C 1
ATOM 665 O O . ALA A 1 82 ? 12.791 -0.615 -1.079 1.00 86.06 82 ALA A O 1
ATOM 666 N N . PHE A 1 83 ? 14.051 0.069 0.653 1.00 85.75 83 PHE A N 1
ATOM 667 C CA . PHE A 1 83 ? 14.967 0.861 -0.151 1.00 85.75 83 PHE A CA 1
ATOM 668 C C . PHE A 1 83 ? 15.665 0.008 -1.214 1.00 85.75 83 PHE A C 1
ATOM 670 O O . PHE A 1 83 ? 15.554 0.286 -2.408 1.00 85.75 83 PHE A O 1
ATOM 677 N N . HIS A 1 84 ? 16.340 -1.069 -0.803 1.00 89.69 84 HIS A N 1
ATOM 678 C CA . HIS A 1 84 ? 17.104 -1.900 -1.735 1.00 89.69 84 HIS A CA 1
ATOM 679 C C . HIS A 1 84 ? 16.226 -2.786 -2.620 1.00 89.69 84 HIS A C 1
ATOM 681 O O . HIS A 1 84 ? 16.596 -3.055 -3.762 1.00 89.69 84 HIS A O 1
ATOM 687 N N . SER A 1 85 ? 15.082 -3.251 -2.110 1.00 92.25 85 SER A N 1
ATOM 688 C CA . SER A 1 85 ? 14.207 -4.156 -2.858 1.00 92.25 85 SER A CA 1
ATOM 689 C C . SER A 1 85 ? 13.268 -3.439 -3.830 1.00 92.25 85 SER A C 1
ATOM 691 O O . SER A 1 85 ? 12.883 -4.036 -4.834 1.00 92.25 85 SER A O 1
ATOM 693 N N . LYS A 1 86 ? 12.878 -2.187 -3.540 1.00 92.00 86 LYS A N 1
ATOM 694 C CA . LYS A 1 86 ? 11.774 -1.497 -4.236 1.00 92.00 86 LYS A CA 1
ATOM 695 C C . LYS A 1 86 ? 12.122 -0.082 -4.678 1.00 92.00 86 LYS A C 1
ATOM 697 O O . LYS A 1 86 ? 11.952 0.231 -5.853 1.00 92.00 86 LYS A O 1
ATOM 702 N N . VAL A 1 87 ? 12.623 0.756 -3.769 1.00 89.12 87 VAL A N 1
ATOM 703 C CA . VAL A 1 87 ? 12.844 2.185 -4.054 1.00 89.12 87 VAL A CA 1
ATOM 704 C C . VAL A 1 87 ? 14.001 2.393 -5.030 1.00 89.12 87 VAL A C 1
ATOM 706 O O . VAL A 1 87 ? 13.800 3.026 -6.063 1.00 89.12 87 VAL A O 1
ATOM 709 N N . GLU A 1 88 ? 15.191 1.841 -4.762 1.00 90.81 88 GLU A N 1
ATOM 710 C CA . GLU A 1 88 ? 16.346 1.981 -5.667 1.00 90.81 88 GLU A CA 1
ATOM 711 C C . GLU A 1 88 ? 16.056 1.416 -7.062 1.00 90.81 88 GLU A C 1
ATOM 713 O O . GLU A 1 88 ? 16.307 2.137 -8.031 1.00 90.81 88 GLU A O 1
ATOM 718 N N . PRO A 1 89 ? 15.490 0.198 -7.215 1.00 93.50 89 PRO A N 1
ATOM 719 C CA . PRO A 1 89 ? 15.198 -0.334 -8.541 1.00 93.50 89 PRO A CA 1
ATOM 720 C C . PRO A 1 89 ? 14.174 0.503 -9.306 1.00 93.50 89 PRO A C 1
ATOM 722 O O . PRO A 1 89 ? 14.347 0.699 -10.507 1.00 93.50 89 PRO A O 1
ATOM 725 N N . LEU A 1 90 ? 13.145 1.032 -8.630 1.00 93.06 90 LEU A N 1
ATOM 726 C CA . LEU A 1 90 ? 12.167 1.925 -9.251 1.00 93.06 90 LEU A CA 1
ATOM 727 C C . LEU A 1 90 ? 12.811 3.238 -9.700 1.00 93.06 90 LEU A C 1
ATOM 729 O O . LEU A 1 90 ? 12.647 3.630 -10.853 1.00 93.06 90 LEU A O 1
ATOM 733 N N . GLN A 1 91 ? 13.561 3.904 -8.819 1.00 89.00 91 GLN A N 1
ATOM 734 C CA . GLN A 1 91 ? 14.233 5.162 -9.156 1.00 89.00 91 GLN A CA 1
ATOM 735 C C . GLN A 1 91 ? 15.183 4.975 -10.339 1.00 89.00 91 GLN A C 1
ATOM 737 O O . GLN A 1 91 ? 15.133 5.737 -11.302 1.00 89.00 91 GLN A O 1
ATOM 742 N N . ARG A 1 92 ? 15.981 3.904 -10.307 1.00 92.50 92 ARG A N 1
ATOM 743 C CA . ARG A 1 92 ? 16.883 3.545 -11.396 1.00 92.50 92 ARG A CA 1
ATOM 744 C C . ARG A 1 92 ? 16.141 3.259 -12.695 1.00 92.50 92 ARG A C 1
ATOM 746 O O . ARG A 1 92 ? 16.586 3.723 -13.738 1.00 92.50 92 ARG A O 1
ATOM 753 N N . ALA A 1 93 ? 15.020 2.541 -12.648 1.00 94.94 93 ALA A N 1
ATOM 754 C CA . ALA A 1 93 ? 14.202 2.311 -13.832 1.00 94.94 93 ALA A CA 1
ATOM 755 C C . ALA A 1 93 ? 13.742 3.632 -14.448 1.00 94.94 93 ALA A C 1
ATOM 757 O O . ALA A 1 93 ? 13.927 3.865 -15.638 1.00 94.94 93 ALA A O 1
ATOM 758 N N . LEU A 1 94 ? 13.198 4.535 -13.637 1.00 92.69 94 LEU A N 1
ATOM 759 C CA . LEU A 1 94 ? 12.731 5.829 -14.118 1.00 92.69 94 LEU A CA 1
ATOM 760 C C . LEU A 1 94 ? 13.881 6.700 -14.667 1.00 92.69 94 LEU A C 1
ATOM 762 O O . LEU A 1 94 ? 13.674 7.438 -15.634 1.00 92.69 94 LEU A O 1
ATOM 766 N N . ASP A 1 95 ? 15.082 6.622 -14.080 1.00 91.25 95 ASP A N 1
ATOM 767 C CA . ASP A 1 95 ? 16.285 7.334 -14.542 1.00 91.25 95 ASP A CA 1
ATOM 768 C C . ASP A 1 95 ? 16.795 6.776 -15.878 1.00 91.25 95 ASP A C 1
ATOM 770 O O . ASP A 1 95 ? 16.958 7.528 -16.841 1.00 91.25 95 ASP A O 1
ATOM 774 N N . GLU A 1 96 ? 17.001 5.459 -15.964 1.00 94.31 96 GLU A N 1
ATOM 775 C CA . GLU A 1 96 ? 17.493 4.774 -17.167 1.00 94.31 96 GLU A CA 1
ATOM 776 C C . GLU A 1 96 ? 16.525 4.919 -18.350 1.00 94.31 96 GLU A C 1
ATOM 778 O O . GLU A 1 96 ? 16.953 5.012 -19.500 1.00 94.31 96 GLU A O 1
ATOM 783 N N . LEU A 1 97 ? 15.220 4.992 -18.070 1.00 94.50 97 LEU A N 1
ATOM 784 C CA . LEU A 1 97 ? 14.172 5.226 -19.065 1.00 94.50 97 LEU A CA 1
ATOM 785 C C . LEU A 1 97 ? 13.956 6.706 -19.391 1.00 94.50 97 LEU A C 1
ATOM 787 O O . LEU A 1 97 ? 13.147 7.018 -20.264 1.00 94.50 97 LEU A O 1
ATOM 791 N N . GLN A 1 98 ? 14.641 7.617 -18.693 1.00 92.88 98 GLN A N 1
ATOM 792 C CA . GLN A 1 98 ? 14.462 9.065 -18.827 1.00 92.88 98 GLN A CA 1
ATOM 793 C C . GLN A 1 98 ? 12.983 9.475 -18.703 1.00 92.88 98 GLN A C 1
ATOM 795 O O . GLN A 1 98 ? 12.473 10.326 -19.442 1.00 92.88 98 GLN A O 1
ATOM 800 N N . ALA A 1 99 ? 12.268 8.834 -17.776 1.00 92.88 99 ALA A N 1
ATOM 801 C CA . ALA A 1 99 ? 10.844 9.045 -17.587 1.00 92.88 99 ALA A CA 1
ATOM 802 C C . ALA A 1 99 ? 10.579 10.470 -17.084 1.00 92.88 99 ALA A C 1
ATOM 804 O O . ALA A 1 99 ? 11.183 10.921 -16.113 1.00 92.88 99 ALA A O 1
ATOM 805 N N . HIS A 1 100 ? 9.646 11.164 -17.733 1.00 91.81 100 HIS A N 1
ATOM 806 C CA . HIS A 1 100 ? 9.142 12.473 -17.293 1.00 91.81 100 HIS A CA 1
ATOM 807 C C . HIS A 1 100 ? 7.771 12.348 -16.618 1.00 91.81 100 HIS A C 1
ATOM 809 O O . HIS A 1 100 ? 7.387 13.182 -15.799 1.00 91.81 100 HIS A O 1
ATOM 815 N N . VAL A 1 101 ? 7.031 11.298 -16.975 1.00 94.00 101 VAL A N 1
ATOM 816 C CA . VAL A 1 101 ? 5.701 10.981 -16.464 1.00 94.00 101 VAL A CA 1
ATOM 817 C C . VAL A 1 101 ? 5.634 9.480 -16.226 1.00 94.00 101 VAL A C 1
ATOM 819 O O . VAL A 1 101 ? 6.118 8.714 -17.058 1.00 94.00 101 VAL A O 1
ATOM 822 N N . TRP A 1 102 ? 5.019 9.059 -15.126 1.00 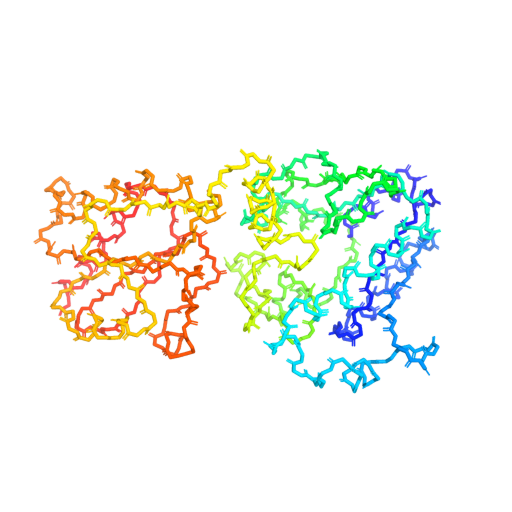94.44 102 TRP A N 1
ATOM 823 C CA . TRP A 1 102 ? 4.727 7.654 -14.871 1.00 94.44 102 TRP A CA 1
ATOM 824 C C . TRP A 1 102 ? 3.318 7.465 -14.321 1.00 94.44 102 TRP A C 1
ATOM 826 O O . TRP A 1 102 ? 2.806 8.282 -13.553 1.00 94.44 102 TRP A O 1
ATOM 836 N N . PHE A 1 103 ? 2.678 6.383 -14.755 1.00 95.50 103 PHE A N 1
ATOM 837 C CA . PHE A 1 103 ? 1.322 6.030 -14.358 1.00 95.50 103 PHE A CA 1
ATOM 838 C C . PHE A 1 103 ? 1.346 5.022 -13.215 1.00 95.50 103 PHE A C 1
ATOM 840 O O . PHE A 1 103 ? 2.198 4.136 -13.178 1.00 95.50 103 PHE A O 1
ATOM 847 N N . THR A 1 104 ? 0.377 5.115 -12.307 1.00 94.50 104 THR A N 1
ATOM 848 C CA . THR A 1 104 ? 0.185 4.115 -11.252 1.00 94.50 104 THR A CA 1
ATOM 849 C C . THR A 1 104 ? -1.254 3.604 -11.225 1.00 94.50 104 THR A C 1
ATOM 851 O O . THR A 1 104 ? -2.189 4.289 -11.646 1.00 94.50 104 THR A O 1
ATOM 854 N N . GLY A 1 105 ? -1.429 2.397 -10.684 1.00 94.38 105 GLY A N 1
ATOM 855 C CA . GLY A 1 105 ? -2.738 1.818 -10.373 1.00 94.38 105 GLY A CA 1
ATOM 856 C C . GLY A 1 105 ? -3.250 2.154 -8.967 1.00 94.38 105 GLY A C 1
ATOM 857 O O . GLY A 1 105 ? -4.057 1.394 -8.437 1.00 94.38 105 GLY A O 1
ATOM 858 N N . ARG A 1 106 ? -2.743 3.218 -8.322 1.00 93.94 106 ARG A N 1
ATOM 859 C CA . ARG A 1 106 ? -3.206 3.656 -6.993 1.00 93.94 106 ARG A CA 1
ATOM 860 C C . ARG A 1 106 ? -4.616 4.241 -7.095 1.00 93.94 106 ARG A C 1
ATOM 862 O O . ARG A 1 106 ? -4.908 4.987 -8.032 1.00 93.94 106 ARG A O 1
ATOM 869 N N . ARG A 1 107 ? -5.464 3.921 -6.117 1.00 94.69 107 ARG A N 1
ATOM 870 C CA . ARG A 1 107 ? -6.872 4.334 -6.053 1.00 94.69 107 ARG A CA 1
ATOM 871 C C . ARG A 1 107 ? -7.235 4.803 -4.648 1.00 94.69 107 ARG A C 1
ATOM 873 O O . ARG A 1 107 ? -6.644 4.316 -3.687 1.00 94.69 107 ARG A O 1
ATOM 880 N N . ARG A 1 108 ? -8.183 5.735 -4.522 1.00 88.81 108 ARG A N 1
ATOM 881 C CA . ARG A 1 108 ? -8.612 6.284 -3.222 1.00 88.81 108 ARG A CA 1
ATOM 882 C C . ARG A 1 108 ? -9.306 5.246 -2.347 1.00 88.81 108 ARG A C 1
ATOM 884 O O . ARG A 1 108 ? -9.103 5.236 -1.139 1.00 88.81 108 ARG A O 1
ATOM 891 N N . ASP A 1 109 ? -10.059 4.336 -2.957 1.00 87.50 109 ASP A N 1
ATOM 892 C CA . ASP A 1 109 ? -10.795 3.272 -2.263 1.00 87.50 109 ASP A CA 1
ATOM 893 C C . ASP A 1 109 ? -9.890 2.204 -1.618 1.00 87.50 109 ASP A C 1
ATOM 895 O O . ASP A 1 109 ? -10.354 1.391 -0.825 1.00 87.50 109 ASP A O 1
ATOM 899 N N . GLN A 1 110 ? -8.591 2.221 -1.927 1.00 82.62 110 GLN A N 1
ATOM 900 C CA . GLN A 1 110 ? -7.596 1.373 -1.278 1.00 82.62 110 GLN A CA 1
ATOM 901 C C . GLN A 1 110 ? -7.267 1.823 0.155 1.00 82.62 110 GLN A C 1
ATOM 903 O O . GLN A 1 110 ? -6.535 1.101 0.830 1.00 82.62 110 GLN A O 1
ATOM 908 N N . GLY A 1 111 ? -7.804 2.967 0.600 1.00 76.69 111 GLY A N 1
ATOM 909 C CA . GLY A 1 111 ? -7.775 3.426 1.989 1.00 76.69 111 GLY A CA 1
ATOM 910 C C . GLY A 1 111 ? -6.479 4.111 2.423 1.00 76.69 111 GLY A C 1
ATOM 911 O O . GLY A 1 111 ? -5.607 4.425 1.609 1.00 76.69 111 GLY A O 1
ATOM 912 N N . ASP A 1 112 ? -6.377 4.362 3.729 1.00 74.88 112 ASP A N 1
ATOM 913 C CA . ASP A 1 112 ? -5.217 4.961 4.397 1.00 74.88 112 ASP A CA 1
ATOM 914 C C . ASP A 1 112 ? -4.766 6.272 3.729 1.00 74.88 112 ASP A C 1
ATOM 916 O O . ASP A 1 112 ? -5.581 7.139 3.390 1.00 74.88 112 ASP A O 1
ATOM 920 N N . GLU A 1 113 ? -3.463 6.404 3.485 1.00 66.44 113 GLU A N 1
ATOM 921 C CA . GLU A 1 113 ? -2.840 7.533 2.800 1.00 66.44 113 GLU A CA 1
ATOM 922 C C . GLU A 1 113 ? -3.343 7.717 1.360 1.00 66.44 113 GLU A C 1
ATOM 924 O O . GLU A 1 113 ? -3.192 8.797 0.782 1.00 66.44 113 GLU A O 1
ATOM 929 N N . ARG A 1 114 ? -3.969 6.692 0.759 1.00 80.94 114 ARG A N 1
ATOM 930 C CA . ARG A 1 114 ? -4.505 6.791 -0.603 1.00 80.94 114 ARG A CA 1
ATOM 931 C C . ARG A 1 114 ? -5.828 7.532 -0.679 1.00 80.94 114 ARG A C 1
ATOM 933 O O . ARG A 1 114 ? -6.161 8.027 -1.753 1.00 80.94 114 ARG A O 1
ATOM 940 N N . SER A 1 115 ? -6.543 7.679 0.432 1.00 78.81 115 SER A N 1
ATOM 941 C CA . SER A 1 115 ? -7.867 8.316 0.469 1.00 78.81 115 SER A CA 1
ATOM 942 C C . SER A 1 115 ? -7.856 9.748 -0.091 1.00 78.81 115 SER A C 1
ATOM 944 O O . SER A 1 115 ? -8.832 10.185 -0.695 1.00 78.81 115 SER A O 1
ATOM 946 N N . GLN A 1 116 ? -6.724 10.453 0.038 1.00 79.75 116 GLN A N 1
ATOM 947 C CA . GLN A 1 116 ? -6.529 11.839 -0.419 1.00 79.75 116 GLN A CA 1
ATOM 948 C C . GLN A 1 116 ? -5.689 11.962 -1.704 1.00 79.75 116 GLN A C 1
ATOM 950 O O . GLN A 1 116 ? -5.215 13.051 -2.046 1.00 79.75 116 GLN A O 1
ATOM 955 N N . LEU A 1 117 ? -5.499 10.855 -2.434 1.00 83.25 117 LEU A N 1
ATOM 956 C CA . LEU A 1 117 ? -4.741 10.826 -3.686 1.00 83.25 117 LEU A CA 1
ATOM 957 C C . LEU A 1 117 ? -5.170 11.928 -4.644 1.00 83.25 117 LEU A C 1
ATOM 959 O O . LEU A 1 117 ? -6.362 12.133 -4.868 1.00 83.25 117 LEU A O 1
ATOM 963 N N . GLN A 1 118 ? -4.208 12.590 -5.279 1.00 88.19 118 GLN A N 1
ATOM 964 C CA . GLN A 1 118 ? -4.499 13.462 -6.416 1.00 88.19 118 GLN A CA 1
ATOM 965 C C . GLN A 1 118 ? -4.390 12.670 -7.718 1.00 88.19 118 GLN A C 1
ATOM 967 O O . GLN A 1 118 ? -3.662 11.684 -7.802 1.00 88.19 118 GLN A O 1
ATOM 972 N N . PHE A 1 119 ? -5.095 13.094 -8.768 1.00 92.31 119 PHE A N 1
ATOM 973 C CA . PHE A 1 119 ? -4.931 12.473 -10.089 1.00 92.31 119 PHE A CA 1
ATOM 974 C C . PHE A 1 119 ? -3.527 12.682 -10.652 1.00 92.31 119 PHE A C 1
ATOM 976 O O . PHE A 1 119 ? -2.983 11.794 -11.303 1.00 92.31 119 PHE A O 1
ATOM 983 N N . VAL A 1 120 ? -2.950 13.854 -10.393 1.00 93.19 120 VAL A N 1
ATOM 984 C CA . VAL A 1 120 ? -1.615 14.241 -10.835 1.00 93.19 120 VAL A CA 1
ATOM 985 C C . VAL A 1 120 ? -0.847 14.733 -9.621 1.00 93.19 120 VAL A C 1
ATOM 987 O O . VAL A 1 120 ? -1.295 15.631 -8.912 1.00 93.19 120 VAL A O 1
ATOM 990 N N . GLU A 1 121 ? 0.311 14.135 -9.394 1.00 86.12 121 GLU A N 1
ATOM 991 C CA . GLU A 1 121 ? 1.205 14.428 -8.284 1.00 86.12 121 GLU A CA 1
ATOM 992 C C . GLU A 1 121 ? 2.596 14.708 -8.852 1.00 86.12 121 GLU A C 1
ATOM 994 O O . GLU A 1 121 ? 3.014 14.095 -9.834 1.00 86.12 121 GLU A O 1
ATOM 999 N N . TRP A 1 122 ? 3.340 15.618 -8.233 1.00 83.81 122 TRP A N 1
ATOM 1000 C CA . TRP A 1 122 ? 4.781 15.653 -8.460 1.00 83.81 122 TRP A CA 1
ATOM 1001 C C . TRP A 1 122 ? 5.415 14.466 -7.736 1.00 83.81 122 TRP A C 1
ATOM 1003 O O . TRP A 1 122 ? 5.041 14.159 -6.602 1.00 83.81 122 TRP A O 1
ATOM 1013 N N . GLU A 1 123 ? 6.357 13.792 -8.392 1.00 78.94 123 GLU A N 1
ATOM 1014 C CA . GLU A 1 123 ? 7.241 12.845 -7.719 1.00 78.94 123 GLU A CA 1
ATOM 1015 C C . GLU A 1 123 ? 8.001 13.591 -6.620 1.00 78.94 123 GLU A C 1
ATOM 1017 O O . GLU A 1 123 ? 8.627 14.624 -6.872 1.00 78.94 123 GLU A O 1
ATOM 1022 N N . LYS A 1 124 ? 7.877 13.090 -5.392 1.00 68.25 124 LYS A N 1
ATOM 1023 C CA . LYS A 1 124 ? 8.630 13.563 -4.237 1.00 68.25 124 LYS A CA 1
ATOM 1024 C C . LYS A 1 124 ? 9.880 12.690 -4.105 1.00 68.25 124 LYS A C 1
ATOM 1026 O O . LYS A 1 124 ? 9.829 11.502 -4.423 1.00 68.25 124 LYS A O 1
ATOM 1031 N N . PHE A 1 125 ? 11.005 13.298 -3.739 1.00 60.09 125 PHE A N 1
ATOM 1032 C CA . PHE A 1 125 ? 12.289 12.615 -3.596 1.00 60.09 125 PHE A CA 1
ATOM 1033 C C . PHE A 1 125 ? 12.687 12.591 -2.118 1.00 60.09 125 PHE A C 1
ATOM 1035 O O . PHE A 1 125 ? 12.763 13.648 -1.501 1.00 60.09 125 PHE A O 1
ATOM 1042 N N . ASP A 1 126 ? 13.011 11.405 -1.601 1.00 51.00 126 ASP A N 1
ATOM 1043 C CA . ASP A 1 126 ? 13.388 11.163 -0.197 1.00 51.00 126 ASP A CA 1
ATOM 1044 C C . ASP A 1 126 ? 14.814 11.611 0.187 1.00 51.00 126 ASP A C 1
ATOM 1046 O O . ASP A 1 126 ? 15.257 11.346 1.301 1.00 51.00 126 ASP A O 1
ATOM 1050 N N . GLN A 1 127 ? 15.593 12.243 -0.701 1.00 47.06 127 GLN A N 1
ATOM 1051 C CA . GLN A 1 127 ? 16.978 12.618 -0.375 1.00 47.06 127 GLN A CA 1
ATOM 1052 C C . GLN A 1 127 ? 17.319 14.060 -0.747 1.00 47.06 127 GLN A C 1
ATOM 1054 O O . GLN A 1 127 ? 16.981 14.533 -1.831 1.00 47.06 127 GLN A O 1
ATOM 1059 N N . GLU A 1 128 ? 18.070 14.715 0.148 1.00 42.84 128 GLU A N 1
ATOM 1060 C CA . GLU A 1 128 ? 18.633 16.074 0.034 1.00 42.84 128 GLU A CA 1
ATOM 1061 C C . GLU A 1 128 ? 19.448 16.313 -1.258 1.00 42.84 128 GLU A C 1
ATOM 1063 O O . GLU A 1 128 ? 19.688 17.458 -1.628 1.00 42.84 128 GLU A O 1
ATOM 1068 N N . ASP A 1 129 ? 19.799 15.258 -2.001 1.00 44.53 129 ASP A N 1
ATOM 1069 C CA . ASP A 1 129 ? 20.494 15.313 -3.298 1.00 44.53 129 ASP A CA 1
ATOM 1070 C C . ASP A 1 129 ? 19.548 15.552 -4.505 1.00 44.53 129 ASP A C 1
ATOM 1072 O O . ASP A 1 129 ? 19.892 15.328 -5.669 1.00 44.53 129 ASP A O 1
ATOM 1076 N N . ALA A 1 130 ? 18.314 16.003 -4.249 1.00 50.75 130 ALA A N 1
ATOM 1077 C CA . ALA A 1 130 ? 17.271 16.237 -5.252 1.00 50.75 130 ALA A CA 1
ATOM 1078 C C . ALA A 1 130 ? 17.461 17.505 -6.114 1.00 50.75 130 ALA A C 1
ATOM 1080 O O . ALA A 1 130 ? 16.576 17.826 -6.910 1.00 50.75 130 ALA A O 1
ATOM 1081 N N . SER A 1 131 ? 18.573 18.244 -5.994 1.00 52.06 131 SER A N 1
ATOM 1082 C CA . SER A 1 131 ? 18.751 19.484 -6.769 1.00 52.06 131 SER A CA 1
ATOM 1083 C C . SER A 1 131 ? 18.947 19.245 -8.270 1.00 52.06 131 SER A C 1
ATOM 1085 O O . SER A 1 131 ? 18.565 20.106 -9.061 1.00 52.06 131 SER A O 1
ATOM 1087 N N . ASP A 1 132 ? 19.475 18.078 -8.660 1.00 57.84 132 ASP A N 1
ATOM 1088 C CA . ASP A 1 132 ? 19.865 17.786 -10.051 1.00 57.84 132 ASP A CA 1
ATOM 1089 C C . ASP A 1 132 ? 18.994 16.721 -10.747 1.00 57.84 132 ASP A C 1
ATOM 1091 O O . ASP A 1 132 ? 19.164 16.470 -11.945 1.00 57.84 132 ASP A O 1
ATOM 1095 N N . ARG A 1 133 ? 18.033 16.094 -10.048 1.00 63.50 133 ARG A N 1
ATOM 1096 C CA . ARG A 1 133 ? 17.138 15.103 -10.674 1.00 63.50 133 ARG A CA 1
ATOM 1097 C C . ARG A 1 133 ? 15.972 15.781 -11.407 1.00 63.50 133 ARG A C 1
ATOM 1099 O O . ARG A 1 133 ? 15.383 16.734 -10.890 1.00 63.50 133 ARG A O 1
ATOM 1106 N N . PRO A 1 134 ? 15.581 15.292 -12.600 1.00 66.50 134 PRO A N 1
ATOM 1107 C CA . PRO A 1 134 ? 14.428 15.828 -13.307 1.00 66.50 134 PRO A CA 1
ATOM 1108 C C . PRO A 1 134 ? 13.154 15.565 -12.499 1.00 66.50 134 PRO A C 1
ATOM 1110 O O . PRO A 1 134 ? 12.855 14.428 -12.140 1.00 66.50 134 PRO A O 1
ATOM 1113 N N . LYS A 1 135 ? 12.374 16.619 -12.235 1.00 78.31 135 LYS A N 1
ATOM 1114 C CA . LYS A 1 135 ? 11.047 16.475 -11.624 1.00 78.31 135 LYS A CA 1
ATOM 1115 C C . LYS A 1 135 ? 10.148 15.648 -12.541 1.00 78.31 135 LYS A C 1
ATOM 1117 O O . LYS A 1 135 ? 9.976 16.004 -13.708 1.00 78.31 135 LYS A O 1
ATOM 1122 N N . ARG A 1 136 ? 9.538 14.594 -12.000 1.00 87.50 136 ARG A N 1
ATOM 1123 C CA . ARG A 1 136 ? 8.590 13.738 -12.725 1.00 87.50 136 ARG A CA 1
ATOM 1124 C C . ARG A 1 136 ? 7.160 13.989 -12.286 1.00 87.50 136 ARG A C 1
ATOM 1126 O O . ARG A 1 136 ? 6.909 14.335 -11.133 1.00 87.50 136 ARG A O 1
ATOM 1133 N N . LEU A 1 137 ? 6.218 13.768 -13.195 1.00 92.81 137 LEU A N 1
ATOM 1134 C CA . LEU A 1 137 ? 4.800 13.685 -12.861 1.00 92.81 137 LEU A CA 1
ATOM 1135 C C . LEU A 1 137 ? 4.410 12.230 -12.606 1.00 92.81 137 LEU A C 1
ATOM 1137 O O . LEU A 1 137 ? 4.685 11.348 -13.416 1.00 92.81 137 LEU A O 1
ATOM 1141 N N . LYS A 1 138 ? 3.713 11.995 -11.503 1.00 92.94 138 LYS A N 1
ATOM 1142 C CA . LYS A 1 138 ? 3.079 10.728 -11.163 1.00 92.94 138 LYS A CA 1
ATOM 1143 C C . LYS A 1 138 ? 1.576 10.870 -11.379 1.00 92.94 138 LYS A C 1
ATOM 1145 O O . LYS A 1 138 ? 0.953 11.762 -10.806 1.00 92.94 138 LYS A O 1
ATOM 1150 N N . ILE A 1 139 ? 0.993 10.021 -12.219 1.00 95.69 139 ILE A N 1
ATOM 1151 C CA . ILE A 1 139 ? -0.420 10.107 -12.602 1.00 95.69 139 ILE A CA 1
ATOM 1152 C C . ILE A 1 139 ? -1.167 8.853 -12.138 1.00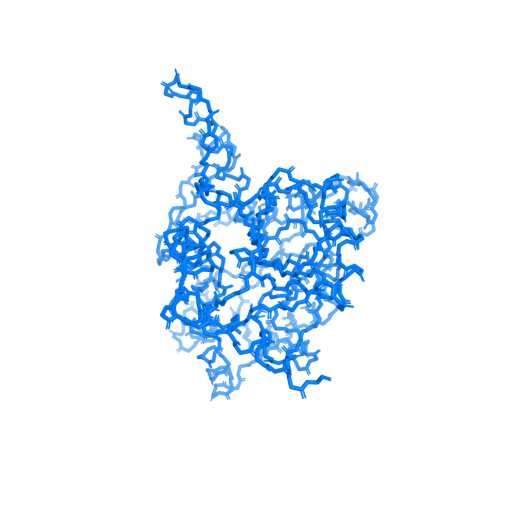 95.69 139 ILE A C 1
ATOM 1154 O O . ILE A 1 139 ? -0.886 7.735 -12.571 1.00 95.69 139 ILE A O 1
ATOM 1158 N N . ASN A 1 140 ? -2.155 9.045 -11.270 1.00 95.69 140 ASN A N 1
ATOM 1159 C CA . ASN A 1 140 ? -2.991 7.985 -10.715 1.00 95.69 140 ASN A CA 1
ATOM 1160 C C . ASN A 1 140 ? -4.265 7.861 -11.574 1.00 95.69 140 ASN A C 1
ATOM 1162 O O . ASN A 1 140 ? -5.313 8.413 -11.243 1.00 95.69 140 ASN A O 1
ATOM 1166 N N . LEU A 1 141 ? -4.165 7.172 -12.719 1.00 94.81 141 LEU A N 1
ATOM 1167 C CA . LEU A 1 141 ? -5.234 7.106 -13.737 1.00 94.81 141 LEU A CA 1
ATOM 1168 C C . LEU A 1 141 ? -6.548 6.501 -13.218 1.00 94.81 141 LEU A C 1
ATOM 1170 O O . LEU A 1 141 ? -7.613 6.782 -13.759 1.00 94.81 141 LEU A O 1
ATOM 1174 N N . MET A 1 142 ? -6.466 5.683 -12.169 1.00 95.50 142 MET A N 1
ATOM 1175 C CA . MET A 1 142 ? -7.604 4.991 -11.563 1.00 95.50 142 MET A CA 1
ATOM 1176 C C . MET A 1 142 ? -7.989 5.575 -10.197 1.00 95.50 142 MET A C 1
ATOM 1178 O O . MET A 1 142 ? -8.602 4.873 -9.400 1.00 95.50 142 MET A O 1
ATOM 1182 N N . ALA A 1 143 ? -7.627 6.831 -9.897 1.00 95.12 143 ALA A N 1
ATOM 1183 C CA . ALA A 1 143 ? -7.781 7.399 -8.554 1.00 95.12 143 ALA A CA 1
ATOM 1184 C C . ALA A 1 143 ? -9.208 7.270 -7.977 1.00 95.12 143 ALA A C 1
ATOM 1186 O O . ALA A 1 143 ? -9.341 7.009 -6.787 1.00 95.12 143 ALA A O 1
ATOM 1187 N N . ASP A 1 144 ? -10.248 7.401 -8.810 1.00 95.56 144 ASP A N 1
ATOM 1188 C CA . ASP A 1 144 ? -11.666 7.309 -8.409 1.00 95.56 144 ASP A CA 1
ATOM 1189 C C . ASP A 1 144 ? -12.326 5.947 -8.660 1.00 95.56 144 ASP A C 1
ATOM 1191 O O . ASP A 1 144 ? -13.528 5.798 -8.449 1.00 95.56 144 ASP A O 1
ATOM 1195 N N . TRP A 1 145 ? -11.576 4.954 -9.134 1.00 97.06 145 TRP A N 1
ATOM 1196 C CA . TRP A 1 145 ? -12.141 3.627 -9.364 1.00 97.06 145 TRP A CA 1
ATOM 1197 C C . TRP A 1 145 ? -12.248 2.839 -8.062 1.00 97.06 145 TRP A C 1
ATOM 1199 O O . TRP A 1 145 ? -11.291 2.795 -7.290 1.00 97.06 145 TRP A O 1
ATOM 1209 N N . THR A 1 146 ? -13.374 2.157 -7.862 1.00 93.69 146 THR A N 1
ATOM 1210 C CA . THR A 1 146 ? -13.558 1.221 -6.747 1.00 93.69 146 THR A CA 1
ATOM 1211 C C . THR A 1 146 ? -13.065 -0.185 -7.088 1.00 93.69 146 THR A C 1
ATOM 1213 O O . THR A 1 146 ? -12.912 -0.553 -8.257 1.00 93.69 146 THR A O 1
ATOM 1216 N N . TYR A 1 147 ? -12.853 -1.004 -6.063 1.00 90.25 147 TYR A N 1
ATOM 1217 C CA . TYR A 1 147 ? -12.481 -2.407 -6.164 1.00 90.25 147 TYR A CA 1
ATOM 1218 C C . TYR A 1 147 ? -13.491 -3.177 -7.016 1.00 90.25 147 TYR A C 1
ATOM 1220 O O . TYR A 1 147 ? -13.109 -3.936 -7.905 1.00 90.25 147 TYR A O 1
ATOM 1228 N N . GLU A 1 148 ? -14.783 -2.922 -6.819 1.00 92.12 148 GLU A N 1
ATOM 1229 C CA . GLU A 1 148 ? -15.860 -3.537 -7.594 1.00 92.12 148 GLU A CA 1
ATOM 1230 C C . GLU A 1 148 ? -15.793 -3.135 -9.066 1.00 92.12 148 GLU A C 1
ATOM 1232 O O . GLU A 1 148 ? -16.007 -3.981 -9.931 1.00 92.12 148 GLU A O 1
ATOM 1237 N N . GLN A 1 149 ? -15.472 -1.875 -9.374 1.00 97.31 149 GLN A N 1
ATOM 1238 C CA . GLN A 1 149 ? -15.318 -1.417 -10.759 1.00 97.31 149 GLN A CA 1
ATOM 1239 C C . GLN A 1 149 ? -14.112 -2.070 -11.436 1.00 97.31 149 GLN A C 1
ATOM 1241 O O . GLN A 1 149 ? -14.212 -2.478 -12.592 1.00 97.31 149 GLN A O 1
ATOM 1246 N N . VAL A 1 150 ? -12.997 -2.226 -10.711 1.00 97.69 150 VAL A N 1
ATOM 1247 C CA . VAL A 1 150 ? -11.822 -2.956 -11.205 1.00 97.69 150 VAL A CA 1
ATOM 1248 C C . VAL A 1 150 ? -12.205 -4.389 -11.562 1.00 97.69 150 VAL A C 1
ATOM 1250 O O . VAL A 1 150 ? -11.977 -4.808 -12.693 1.00 97.69 150 VAL A O 1
ATOM 1253 N N . TRP A 1 151 ? -12.820 -5.129 -10.639 1.00 96.94 151 TRP A N 1
ATOM 1254 C CA . TRP A 1 151 ? -13.195 -6.525 -10.882 1.00 96.94 151 TRP A CA 1
ATOM 1255 C C . TRP A 1 151 ? -14.266 -6.685 -11.952 1.00 96.94 151 TRP A C 1
ATOM 1257 O O . TRP A 1 151 ? -14.153 -7.574 -12.793 1.00 96.94 151 TRP A O 1
ATOM 1267 N N . SER A 1 152 ? -15.265 -5.801 -11.968 1.00 97.75 152 SER A N 1
ATOM 1268 C CA . SER A 1 152 ? -16.295 -5.802 -13.011 1.00 97.75 152 SER A CA 1
ATOM 1269 C C . SER A 1 152 ? -15.664 -5.634 -14.389 1.00 97.75 152 SER A C 1
ATOM 1271 O O . SER A 1 152 ? -15.964 -6.415 -15.284 1.00 97.75 152 SER A O 1
ATOM 1273 N N . TYR A 1 153 ? -14.724 -4.692 -14.535 1.00 98.44 153 TYR A N 1
ATOM 1274 C CA . TYR A 1 153 ? -14.007 -4.493 -15.791 1.00 98.44 153 TYR A CA 1
ATOM 1275 C C . TYR A 1 153 ? -13.207 -5.734 -16.192 1.00 98.44 153 TYR A C 1
ATOM 1277 O O . TYR A 1 153 ? -13.310 -6.169 -17.337 1.00 98.44 153 TYR A O 1
ATOM 1285 N N . LEU A 1 154 ? -12.423 -6.305 -15.265 1.00 98.25 154 LEU A N 1
ATOM 1286 C CA . LEU A 1 154 ? -11.590 -7.477 -15.551 1.00 98.25 154 LEU A CA 1
ATOM 1287 C C . LEU A 1 154 ? -12.431 -8.655 -16.058 1.00 98.25 154 LEU A C 1
ATOM 1289 O O . LEU A 1 154 ? -12.043 -9.299 -17.027 1.00 98.25 154 LEU A O 1
ATOM 1293 N N . HIS A 1 155 ? -13.583 -8.909 -15.434 1.00 97.69 155 HIS A N 1
ATOM 1294 C CA . HIS A 1 155 ? -14.484 -9.984 -15.843 1.00 97.69 155 HIS A CA 1
ATOM 1295 C C . HIS A 1 155 ? -15.239 -9.679 -17.139 1.00 97.69 155 HIS A C 1
ATOM 1297 O O . HIS A 1 155 ? -15.407 -10.574 -17.957 1.00 97.69 155 HIS A O 1
ATOM 1303 N N . GLU A 1 156 ? -15.698 -8.442 -17.339 1.00 98.19 156 GLU A N 1
ATOM 1304 C CA . GLU A 1 156 ? -16.428 -8.048 -18.552 1.00 98.19 156 GLU A CA 1
ATOM 1305 C C . GLU A 1 156 ? -15.549 -8.109 -19.810 1.00 98.19 156 GLU A C 1
ATOM 1307 O O . GLU A 1 156 ? -16.052 -8.393 -20.894 1.00 98.19 156 GLU A O 1
ATOM 1312 N N . HIS A 1 157 ? -14.245 -7.867 -19.659 1.00 97.81 157 HIS A N 1
ATOM 1313 C CA . HIS A 1 157 ? -13.287 -7.798 -20.764 1.00 97.81 157 HIS A CA 1
ATOM 1314 C C . HIS A 1 157 ? -12.365 -9.024 -20.847 1.00 97.81 157 HIS A C 1
ATOM 1316 O O . HIS A 1 157 ? -11.388 -8.992 -21.589 1.00 97.81 157 HIS A O 1
ATOM 1322 N N . ASP A 1 158 ? -12.649 -10.090 -20.086 1.00 97.06 158 ASP A N 1
ATOM 1323 C CA . ASP A 1 158 ? -11.841 -11.320 -20.037 1.00 97.06 158 ASP A CA 1
ATOM 1324 C C . ASP A 1 158 ? -10.333 -11.059 -19.802 1.00 97.06 158 ASP A C 1
ATOM 1326 O O . ASP A 1 158 ? -9.455 -11.749 -20.329 1.00 97.06 158 ASP A O 1
ATOM 1330 N N . VAL A 1 159 ? -10.019 -10.045 -18.987 1.00 98.38 159 VAL A N 1
ATOM 1331 C CA . VAL A 1 159 ? -8.641 -9.623 -18.710 1.00 98.38 159 VAL A CA 1
ATOM 1332 C C . VAL A 1 159 ? -8.004 -10.585 -17.709 1.00 98.38 159 VAL A C 1
ATOM 1334 O O . VAL A 1 159 ? -8.555 -10.791 -16.621 1.00 98.38 159 VAL A O 1
ATOM 1337 N N . PRO A 1 160 ? -6.809 -11.135 -17.996 1.00 97.88 160 PRO A N 1
ATOM 1338 C CA . PRO A 1 160 ? -6.146 -12.037 -17.069 1.00 97.88 160 PRO A CA 1
ATOM 1339 C C . PRO A 1 160 ? -5.765 -11.312 -15.772 1.00 97.88 160 PRO A C 1
ATOM 1341 O O . PRO A 1 160 ? -5.343 -10.151 -15.769 1.00 97.88 160 PRO A O 1
ATOM 1344 N N . TYR A 1 161 ? -5.870 -12.025 -14.654 1.00 98.00 161 TYR A N 1
ATOM 1345 C CA . TYR A 1 161 ? -5.461 -11.564 -13.329 1.00 98.00 161 TYR A CA 1
ATOM 1346 C C . TYR A 1 161 ? -4.673 -12.657 -12.597 1.00 98.00 161 TYR A C 1
ATOM 1348 O O . TYR A 1 161 ? -4.722 -13.833 -12.957 1.00 98.00 161 TYR A O 1
ATOM 1356 N N . ASN A 1 162 ? -3.905 -12.265 -11.578 1.00 97.94 162 ASN A N 1
ATOM 1357 C CA . ASN A 1 162 ? -3.050 -13.200 -10.849 1.00 97.94 162 ASN A CA 1
ATOM 1358 C C . ASN A 1 162 ? -3.907 -14.254 -10.111 1.00 97.94 162 ASN A C 1
ATOM 1360 O O . ASN A 1 162 ? -4.782 -13.868 -9.329 1.00 97.94 162 ASN A O 1
ATOM 1364 N N . PRO A 1 163 ? -3.641 -15.565 -10.278 1.00 96.69 163 PRO A N 1
ATOM 1365 C CA . PRO A 1 163 ? -4.478 -16.637 -9.725 1.00 96.69 163 PRO A CA 1
ATOM 1366 C C . PRO A 1 163 ? -4.527 -16.673 -8.191 1.00 96.69 163 PRO A C 1
ATOM 1368 O O . PRO A 1 163 ? -5.373 -17.352 -7.609 1.00 96.69 163 PRO A O 1
ATOM 1371 N N . LEU A 1 164 ? -3.641 -15.953 -7.496 1.00 95.62 164 LEU A N 1
ATOM 1372 C CA . LEU A 1 164 ? -3.729 -15.803 -6.042 1.00 95.62 164 LEU A CA 1
ATOM 1373 C C . LEU A 1 164 ? -4.991 -15.049 -5.601 1.00 95.62 164 LEU A C 1
ATOM 1375 O O . LEU A 1 164 ? -5.459 -15.272 -4.484 1.00 95.62 164 LEU A O 1
ATOM 1379 N N . HIS A 1 165 ? -5.587 -14.216 -6.459 1.00 94.50 165 HIS A N 1
ATOM 1380 C CA . HIS A 1 165 ? -6.854 -13.560 -6.140 1.00 94.50 165 HIS A CA 1
ATOM 1381 C C . HIS A 1 165 ? -7.983 -14.573 -5.879 1.00 94.50 165 HIS A C 1
ATOM 1383 O O . HIS A 1 165 ? -8.723 -14.413 -4.908 1.00 94.50 165 HIS A O 1
ATOM 1389 N N . ASP A 1 166 ? -8.028 -15.683 -6.626 1.00 92.12 166 ASP A N 1
ATOM 1390 C CA . ASP A 1 166 ? -8.995 -16.774 -6.407 1.00 92.12 166 ASP A CA 1
ATOM 1391 C C . ASP A 1 166 ? -8.733 -17.550 -5.103 1.00 92.12 166 ASP A C 1
ATOM 1393 O O . ASP A 1 166 ? -9.567 -18.327 -4.639 1.00 92.12 166 ASP A O 1
ATOM 1397 N N . ARG A 1 167 ? -7.565 -17.339 -4.488 1.00 87.06 167 ARG A N 1
ATOM 1398 C CA . ARG A 1 167 ? -7.150 -17.943 -3.214 1.00 87.06 167 ARG A CA 1
ATOM 1399 C C . ARG A 1 167 ? -7.279 -16.975 -2.034 1.00 87.06 167 ARG A C 1
ATOM 1401 O O . ARG A 1 167 ? -6.701 -17.219 -0.979 1.00 87.06 167 ARG A O 1
ATOM 1408 N N . GLY A 1 168 ? -8.018 -15.877 -2.204 1.00 83.06 168 GLY A N 1
ATOM 1409 C CA . GLY A 1 168 ? -8.304 -14.908 -1.143 1.00 83.06 168 GLY A CA 1
ATOM 1410 C C . GLY A 1 168 ? -7.253 -13.809 -0.972 1.00 83.06 168 GLY A C 1
ATOM 1411 O O . GLY A 1 168 ? -7.350 -13.015 -0.037 1.00 83.06 168 GLY A O 1
ATOM 1412 N N . TYR A 1 169 ? -6.256 -13.712 -1.857 1.00 89.75 169 TYR A N 1
ATOM 1413 C CA . TYR A 1 169 ? -5.304 -12.601 -1.834 1.00 89.75 169 TYR A CA 1
ATOM 1414 C C . TYR A 1 169 ? -5.897 -11.390 -2.548 1.00 89.75 169 TYR A C 1
ATOM 1416 O O . TYR A 1 169 ? -5.825 -11.288 -3.766 1.00 89.75 169 TYR A O 1
ATOM 1424 N N . LYS A 1 170 ? -6.474 -10.436 -1.815 1.00 87.19 170 LYS A N 1
ATOM 1425 C CA . LYS A 1 170 ? -7.038 -9.224 -2.435 1.00 87.19 170 LYS A CA 1
ATOM 1426 C C . LYS A 1 170 ? -5.980 -8.231 -2.934 1.00 87.19 170 LYS A C 1
ATOM 1428 O O . LYS A 1 170 ? -6.225 -7.530 -3.910 1.00 87.19 170 LYS A O 1
ATOM 1433 N N . SER A 1 171 ? -4.791 -8.231 -2.332 1.00 91.50 171 SER A N 1
ATOM 1434 C CA . SER A 1 171 ? -3.620 -7.459 -2.762 1.00 91.50 171 SER A CA 1
ATOM 1435 C C . SER A 1 171 ? -2.365 -8.320 -2.638 1.00 91.50 171 SER A C 1
ATOM 1437 O O . SER A 1 171 ? -2.198 -9.010 -1.638 1.00 91.50 171 SER A O 1
ATOM 1439 N N . ILE A 1 172 ? -1.478 -8.282 -3.639 1.00 94.25 172 ILE A N 1
ATOM 1440 C CA . ILE A 1 172 ? -0.355 -9.228 -3.770 1.00 94.25 172 ILE A CA 1
ATOM 1441 C C . ILE A 1 172 ? 0.981 -8.485 -3.809 1.00 94.25 172 ILE A C 1
ATOM 1443 O O . ILE A 1 172 ? 1.150 -7.529 -4.571 1.00 94.25 172 ILE A O 1
ATOM 1447 N N . GLY A 1 173 ? 1.922 -8.899 -2.962 1.00 93.00 173 GLY A N 1
ATOM 1448 C CA . GLY A 1 173 ? 3.275 -8.354 -2.872 1.00 93.00 173 GLY A CA 1
ATOM 1449 C C . GLY A 1 173 ? 4.323 -9.434 -2.673 1.00 93.00 173 GLY A C 1
ATOM 1450 O O . GLY A 1 173 ? 4.278 -10.480 -3.319 1.00 93.00 173 GLY A O 1
ATOM 1451 N N . ASP A 1 174 ? 5.252 -9.179 -1.755 1.00 92.81 174 ASP A N 1
ATOM 1452 C CA . ASP A 1 174 ? 6.267 -10.156 -1.381 1.00 92.81 174 ASP A CA 1
ATOM 1453 C C . ASP A 1 174 ? 5.656 -11.260 -0.511 1.00 92.81 174 ASP A C 1
ATOM 1455 O O . ASP A 1 174 ? 4.758 -11.020 0.303 1.00 92.81 174 ASP A O 1
ATOM 1459 N N . THR A 1 175 ? 6.176 -12.474 -0.667 1.00 89.62 175 THR A N 1
ATOM 1460 C CA . THR A 1 175 ? 5.679 -13.698 -0.015 1.00 89.62 175 THR A CA 1
ATOM 1461 C C . THR A 1 175 ? 5.582 -13.600 1.503 1.00 89.62 175 THR A C 1
ATOM 1463 O O . THR A 1 175 ? 4.656 -14.144 2.095 1.00 89.62 175 THR A O 1
ATOM 1466 N N . MET A 1 176 ? 6.518 -12.902 2.141 1.00 84.06 176 MET A N 1
ATOM 1467 C CA . MET A 1 176 ? 6.608 -12.810 3.599 1.00 84.06 176 MET A CA 1
ATOM 1468 C C . MET A 1 176 ? 5.741 -11.704 4.216 1.00 84.06 176 MET A C 1
ATOM 1470 O O . MET A 1 176 ? 5.594 -11.669 5.431 1.00 84.06 176 MET A O 1
ATOM 1474 N N . THR A 1 177 ? 5.184 -10.805 3.398 1.00 78.94 177 THR A N 1
ATOM 1475 C CA . THR A 1 177 ? 4.391 -9.638 3.840 1.00 78.94 177 THR A CA 1
ATOM 1476 C C . THR A 1 177 ? 3.012 -9.596 3.192 1.00 78.94 177 THR A C 1
ATOM 1478 O O . THR A 1 177 ? 2.374 -8.545 3.140 1.00 78.94 177 THR A O 1
ATOM 1481 N N . THR A 1 178 ? 2.546 -10.728 2.669 1.00 80.44 178 THR A N 1
ATOM 1482 C CA . THR A 1 178 ? 1.244 -10.835 2.013 1.00 80.44 178 THR A CA 1
ATOM 1483 C C . THR A 1 178 ? 0.501 -12.069 2.522 1.00 80.44 178 THR A C 1
ATOM 1485 O O . THR A 1 178 ? 1.008 -13.185 2.399 1.00 80.44 178 THR A O 1
ATOM 1488 N N . ARG A 1 179 ? -0.723 -11.895 3.028 1.00 76.25 179 ARG A N 1
ATOM 1489 C CA . ARG A 1 179 ? -1.637 -12.979 3.421 1.00 76.25 179 ARG A CA 1
ATOM 1490 C C . ARG A 1 179 ? -2.964 -12.916 2.670 1.00 76.25 179 ARG A C 1
ATOM 1492 O O . ARG A 1 179 ? -3.384 -11.855 2.212 1.00 76.25 179 ARG A O 1
ATOM 1499 N N . ALA A 1 180 ? -3.624 -14.067 2.576 1.00 74.69 180 ALA A N 1
ATOM 1500 C CA . ALA A 1 180 ? -5.020 -14.133 2.169 1.00 74.69 180 ALA A CA 1
ATOM 1501 C C . ALA A 1 180 ? -5.915 -13.527 3.258 1.00 74.69 180 ALA A C 1
ATOM 1503 O O . ALA A 1 180 ? -5.601 -13.613 4.446 1.00 74.69 180 ALA A O 1
ATOM 1504 N N . VAL A 1 181 ? -7.032 -12.938 2.847 1.00 70.88 181 VAL A N 1
ATOM 1505 C CA . VAL A 1 181 ? -7.986 -12.275 3.739 1.00 70.88 181 VAL A CA 1
ATOM 1506 C C . VAL A 1 181 ? -9.408 -12.731 3.449 1.00 70.88 181 VAL A C 1
ATOM 1508 O O . VAL A 1 181 ? -9.701 -13.289 2.389 1.00 70.88 181 VAL A O 1
ATOM 1511 N N . ALA A 1 182 ? -10.309 -12.500 4.403 1.00 59.25 182 ALA A N 1
ATOM 1512 C CA . ALA A 1 182 ? -11.724 -12.782 4.212 1.00 59.25 182 ALA A CA 1
ATOM 1513 C C . ALA A 1 182 ? -12.297 -11.970 3.037 1.00 59.25 182 ALA A C 1
ATOM 1515 O O . ALA A 1 182 ? -11.858 -10.856 2.737 1.00 59.25 182 ALA A O 1
ATOM 1516 N N . SER A 1 183 ? -13.337 -12.495 2.390 1.00 65.25 183 SER A N 1
ATOM 1517 C CA . SER A 1 183 ? -14.001 -11.817 1.268 1.00 65.25 183 SER A CA 1
ATOM 1518 C C . SER A 1 183 ? -14.611 -10.463 1.646 1.00 65.25 183 SER A C 1
ATOM 1520 O O . SER A 1 183 ? -14.780 -9.620 0.771 1.00 65.25 183 SER A O 1
ATOM 1522 N N . THR A 1 184 ? -14.894 -10.219 2.925 1.00 65.25 184 THR A N 1
ATOM 1523 C CA . THR A 1 184 ? -15.405 -8.944 3.449 1.00 65.25 184 THR A CA 1
ATOM 1524 C C . THR A 1 184 ? -14.308 -7.966 3.868 1.00 65.25 184 THR A C 1
ATOM 1526 O O . THR A 1 184 ? -14.606 -6.800 4.103 1.00 65.25 184 THR A O 1
ATOM 1529 N N . ALA A 1 185 ? -13.051 -8.408 3.963 1.00 60.25 185 ALA A N 1
ATOM 1530 C CA . ALA A 1 185 ? -11.945 -7.565 4.407 1.00 60.25 185 ALA A CA 1
ATOM 1531 C C . ALA A 1 185 ? -11.568 -6.517 3.345 1.00 60.25 185 ALA A C 1
ATOM 1533 O O . ALA A 1 185 ? -11.774 -6.735 2.145 1.00 60.25 185 ALA A O 1
ATOM 1534 N N . ALA A 1 186 ? -10.986 -5.395 3.772 1.00 69.38 186 ALA A N 1
ATOM 1535 C CA . ALA A 1 186 ? -10.498 -4.352 2.868 1.00 69.38 186 ALA A CA 1
ATOM 1536 C C . ALA A 1 186 ? -9.434 -4.904 1.897 1.00 69.38 186 ALA A C 1
ATOM 1538 O O . ALA A 1 186 ? -8.686 -5.814 2.253 1.00 69.38 186 ALA A O 1
ATOM 1539 N N . GLU A 1 187 ? -9.325 -4.355 0.680 1.00 76.00 187 GLU A N 1
ATOM 1540 C CA . GLU A 1 187 ? -8.446 -4.888 -0.383 1.00 76.00 187 GLU A CA 1
ATOM 1541 C C . GLU A 1 187 ? -6.997 -5.109 0.072 1.00 76.00 187 GLU A C 1
ATOM 1543 O O . GLU A 1 187 ? -6.347 -6.073 -0.338 1.00 76.00 187 GLU A O 1
ATOM 1548 N N . ARG A 1 188 ? -6.484 -4.216 0.920 1.00 73.75 188 ARG A N 1
ATOM 1549 C CA . ARG A 1 188 ? -5.075 -4.190 1.318 1.00 73.75 188 ARG A CA 1
ATOM 1550 C C . ARG A 1 188 ? -4.786 -4.675 2.732 1.00 73.75 188 ARG A C 1
ATOM 1552 O O . ARG A 1 188 ? -3.614 -4.754 3.076 1.00 73.75 188 ARG A O 1
ATOM 1559 N N . SER A 1 189 ? -5.807 -5.108 3.470 1.00 67.88 189 SER A N 1
ATOM 1560 C CA . SER A 1 189 ? -5.675 -5.709 4.814 1.00 67.88 189 SER A CA 1
ATOM 1561 C C . SER A 1 189 ? -4.701 -6.897 4.863 1.00 67.88 189 SER A C 1
ATOM 1563 O O . SER A 1 189 ? -4.088 -7.192 5.879 1.00 67.88 189 SER A O 1
ATOM 1565 N N . GLY A 1 190 ? -4.492 -7.575 3.731 1.00 58.97 190 GLY A N 1
ATOM 1566 C CA . GLY A 1 190 ? -3.544 -8.681 3.627 1.00 58.97 190 GLY A CA 1
ATOM 1567 C C . GLY A 1 190 ? -2.079 -8.274 3.454 1.00 58.97 190 GLY A C 1
ATOM 1568 O O . GLY A 1 190 ? -1.249 -9.159 3.265 1.00 58.97 190 GLY A O 1
ATOM 1569 N N . ARG A 1 191 ? -1.734 -6.980 3.424 1.00 70.75 191 ARG A N 1
ATOM 1570 C CA . ARG A 1 191 ? -0.376 -6.482 3.136 1.00 70.75 191 ARG A CA 1
ATOM 1571 C C . ARG A 1 191 ? 0.367 -6.090 4.407 1.00 70.75 191 ARG A C 1
ATOM 1573 O O . ARG A 1 191 ? -0.248 -5.733 5.394 1.00 70.75 191 ARG A O 1
ATOM 1580 N N . PHE A 1 192 ? 1.698 -6.146 4.340 1.00 55.59 192 PHE A N 1
ATOM 1581 C CA . PHE A 1 192 ? 2.614 -5.750 5.417 1.00 55.59 192 PHE A CA 1
ATOM 1582 C C . PHE A 1 192 ? 2.393 -6.516 6.724 1.00 55.59 192 PHE A C 1
ATOM 1584 O O . PHE A 1 192 ? 2.696 -6.025 7.799 1.00 55.59 192 PHE A O 1
ATOM 1591 N N . VAL A 1 193 ? 1.917 -7.758 6.630 1.00 48.06 193 VAL A N 1
ATOM 1592 C CA . VAL A 1 193 ? 1.665 -8.619 7.792 1.00 48.06 193 VAL A CA 1
ATOM 1593 C C . VAL A 1 193 ? 2.947 -8.785 8.608 1.00 48.06 193 VAL A C 1
ATOM 1595 O O . VAL A 1 193 ? 3.948 -9.296 8.097 1.00 48.06 193 VAL A O 1
ATOM 1598 N N . GLY A 1 194 ? 2.907 -8.359 9.870 1.00 37.28 194 GLY A N 1
ATOM 1599 C CA . GLY A 1 194 ? 4.063 -8.359 10.766 1.00 37.28 194 GLY A CA 1
ATOM 1600 C C . GLY A 1 194 ? 5.078 -7.241 10.502 1.00 37.28 194 GLY A C 1
ATOM 1601 O O . GLY A 1 194 ? 6.199 -7.342 10.996 1.00 37.28 194 GLY A O 1
ATOM 1602 N N . LEU A 1 195 ? 4.716 -6.215 9.719 1.00 40.53 195 LEU A N 1
ATOM 1603 C CA . LEU A 1 195 ? 5.468 -4.977 9.513 1.00 40.53 195 LEU A CA 1
ATOM 1604 C C . LEU A 1 195 ? 4.630 -3.761 9.919 1.00 40.53 195 LEU A C 1
ATOM 1606 O O . LEU A 1 195 ? 3.441 -3.684 9.633 1.00 40.53 195 LEU A O 1
ATOM 1610 N N . ASN A 1 196 ? 5.289 -2.768 10.510 1.00 50.75 196 ASN A N 1
ATOM 1611 C CA . ASN A 1 196 ? 4.702 -1.487 10.903 1.00 50.75 196 ASN A CA 1
ATOM 1612 C C . ASN A 1 196 ? 4.511 -0.532 9.700 1.00 50.75 196 ASN A C 1
ATOM 1614 O O . ASN A 1 196 ? 5.121 0.535 9.634 1.00 50.75 196 ASN A O 1
ATOM 1618 N N . GLN A 1 197 ? 3.784 -0.959 8.663 1.00 46.88 197 GLN A N 1
ATOM 1619 C CA . GLN A 1 197 ? 3.606 -0.185 7.430 1.00 46.88 197 GLN A CA 1
ATOM 1620 C C . GLN A 1 197 ? 2.219 -0.439 6.818 1.00 46.88 197 GLN A C 1
ATOM 1622 O O . GLN A 1 197 ? 1.862 -1.580 6.571 1.00 46.88 197 GLN A O 1
ATOM 1627 N N . THR A 1 198 ? 1.450 0.605 6.503 1.00 48.06 198 THR A N 1
ATOM 1628 C CA . THR A 1 198 ? 0.192 0.501 5.720 1.00 48.06 198 THR A CA 1
ATOM 1629 C C . THR A 1 198 ? 0.444 0.701 4.217 1.00 48.06 198 THR A C 1
ATOM 1631 O O . THR A 1 198 ? -0.255 0.176 3.337 1.00 48.06 198 THR A O 1
ATOM 1634 N N . GLU A 1 199 ? 1.535 1.399 3.900 1.00 49.69 199 GLU A N 1
ATOM 1635 C CA . GLU A 1 199 ? 2.040 1.636 2.558 1.00 49.69 199 GLU A CA 1
ATOM 1636 C C . GLU A 1 199 ? 3.415 1.033 2.324 1.00 49.69 199 GLU A C 1
ATOM 1638 O O . GLU A 1 199 ? 4.234 0.853 3.220 1.00 49.69 199 GLU A O 1
ATOM 1643 N N . CYS A 1 200 ? 3.688 0.735 1.058 1.00 49.59 200 CYS A N 1
ATOM 1644 C CA . CYS A 1 200 ? 5.025 0.323 0.670 1.00 49.59 200 CYS A CA 1
ATOM 1645 C C . CYS A 1 200 ? 5.980 1.502 0.868 1.00 49.59 200 CYS A C 1
ATOM 1647 O O . CYS A 1 200 ? 5.596 2.617 0.531 1.00 49.59 200 CYS A O 1
ATOM 1649 N N . GLY A 1 201 ? 7.238 1.267 1.268 1.00 47.56 201 GLY A N 1
ATOM 1650 C CA . GLY A 1 201 ? 8.312 2.285 1.351 1.00 47.56 201 GLY A CA 1
ATOM 1651 C C . GLY A 1 201 ? 8.586 3.112 0.081 1.00 47.56 201 GLY A C 1
ATOM 1652 O O . GLY A 1 201 ? 9.540 3.865 0.047 1.00 47.56 201 GLY A O 1
ATOM 1653 N N . MET A 1 202 ? 7.775 2.964 -0.971 1.00 42.12 202 MET A N 1
ATOM 1654 C CA . MET A 1 202 ? 7.718 3.851 -2.134 1.00 42.12 202 MET A CA 1
ATOM 1655 C C . MET A 1 202 ? 6.809 5.081 -1.913 1.00 42.12 202 MET A C 1
ATOM 1657 O O . MET A 1 202 ? 6.809 5.973 -2.760 1.00 42.12 202 MET A O 1
ATOM 1661 N N . HIS A 1 203 ? 5.986 5.110 -0.854 1.00 51.91 203 HIS A N 1
ATOM 1662 C CA . HIS A 1 203 ? 4.948 6.122 -0.595 1.00 51.91 203 HIS A CA 1
ATOM 1663 C C . HIS A 1 203 ? 4.690 6.304 0.925 1.00 51.91 203 HIS A C 1
ATOM 1665 O O . HIS A 1 203 ? 3.591 5.994 1.355 1.00 51.91 203 HIS A O 1
ATOM 1671 N N . HIS A 1 204 ? 5.676 6.677 1.755 1.00 52.56 204 HIS A N 1
ATOM 1672 C CA . HIS A 1 204 ? 5.638 6.375 3.205 1.00 52.56 204 HIS A CA 1
ATOM 1673 C C . HIS A 1 204 ? 5.388 7.553 4.167 1.00 52.56 204 HIS A C 1
ATOM 1675 O O . HIS A 1 204 ? 5.926 8.637 4.002 1.00 52.56 204 HIS A O 1
ATOM 1681 N N . HIS A 1 205 ? 4.691 7.285 5.272 1.00 44.16 205 HIS A N 1
ATOM 1682 C CA . HIS A 1 205 ? 4.507 8.117 6.477 1.00 44.16 205 HIS A CA 1
ATOM 1683 C C . HIS A 1 205 ? 5.794 8.695 7.097 1.00 44.16 205 HIS A C 1
ATOM 1685 O O . HIS A 1 205 ? 5.799 9.807 7.628 1.00 44.16 205 HIS A O 1
ATOM 1691 N N . LEU A 1 206 ? 6.906 7.960 7.011 1.00 46.66 206 LEU A N 1
ATOM 1692 C CA . LEU A 1 206 ? 8.230 8.408 7.466 1.00 46.66 206 LEU A CA 1
ATOM 1693 C C . LEU A 1 206 ? 8.784 9.558 6.607 1.00 46.66 206 LEU A C 1
ATOM 1695 O O . LEU A 1 206 ? 9.481 10.428 7.124 1.00 46.66 206 LEU A O 1
ATOM 1699 N N . GLU A 1 207 ? 8.394 9.634 5.330 1.00 51.66 207 GLU A N 1
ATOM 1700 C CA . GLU A 1 207 ? 8.683 10.771 4.445 1.00 51.66 207 GLU A CA 1
ATOM 1701 C C . GLU A 1 207 ? 7.973 12.028 4.953 1.00 51.66 207 GLU A C 1
ATOM 1703 O O . GLU A 1 207 ? 8.544 13.115 4.943 1.00 51.66 207 GLU A O 1
ATOM 1708 N N . LYS A 1 208 ? 6.742 11.890 5.465 1.00 51.28 208 LYS A N 1
ATOM 1709 C CA . LYS A 1 208 ? 5.996 13.001 6.072 1.00 51.28 208 LYS A CA 1
ATOM 1710 C C . LYS A 1 208 ? 6.696 13.495 7.341 1.00 51.28 208 LYS A C 1
ATOM 1712 O O . LYS A 1 208 ? 6.827 14.701 7.517 1.00 51.28 208 LYS A O 1
ATOM 1717 N N . LEU A 1 209 ? 7.200 12.584 8.174 1.00 52.72 209 LEU A N 1
ATOM 1718 C CA . LEU A 1 209 ? 7.993 12.907 9.365 1.00 52.72 209 LEU A CA 1
ATOM 1719 C C . LEU A 1 209 ? 9.300 13.629 9.030 1.00 52.72 209 LEU A C 1
ATOM 1721 O O . LEU A 1 209 ? 9.579 14.683 9.601 1.00 52.72 209 LEU A O 1
ATOM 1725 N N . GLU A 1 210 ? 10.075 13.094 8.089 1.00 54.44 210 GLU A N 1
ATOM 1726 C CA . GLU A 1 210 ? 11.354 13.679 7.691 1.00 54.44 210 GLU A CA 1
ATOM 1727 C C . GLU A 1 210 ? 11.147 15.013 6.958 1.00 54.44 210 GLU A C 1
ATOM 1729 O O . GLU A 1 210 ? 11.852 15.979 7.237 1.00 54.44 210 GLU A O 1
ATOM 1734 N N . THR A 1 211 ? 10.106 15.129 6.122 1.00 61.53 211 THR A N 1
ATOM 1735 C CA . THR A 1 211 ? 9.705 16.395 5.480 1.00 61.53 211 THR A CA 1
ATOM 1736 C C . THR A 1 211 ? 9.345 17.447 6.524 1.00 61.53 211 THR A C 1
ATOM 1738 O O . THR A 1 211 ? 9.863 18.559 6.476 1.00 61.53 211 THR A O 1
ATOM 1741 N N . MET A 1 212 ? 8.496 17.110 7.499 1.00 60.22 212 MET A N 1
ATOM 1742 C CA . MET A 1 212 ? 8.102 18.049 8.553 1.00 60.22 212 MET A CA 1
ATOM 1743 C C . MET A 1 212 ? 9.298 18.452 9.431 1.00 60.22 212 MET A C 1
ATOM 1745 O O . MET A 1 212 ? 9.404 19.604 9.853 1.00 60.22 212 MET A O 1
ATOM 1749 N N . ARG A 1 213 ? 10.235 17.530 9.678 1.00 60.91 213 ARG A N 1
ATOM 1750 C CA . ARG A 1 213 ? 11.483 17.797 10.402 1.00 60.91 213 ARG A CA 1
ATOM 1751 C C . ARG A 1 213 ? 12.414 18.718 9.610 1.00 60.91 213 ARG A C 1
ATOM 1753 O O . ARG A 1 213 ? 12.956 19.663 10.181 1.00 60.91 213 ARG A O 1
ATOM 1760 N N . GLN A 1 214 ? 12.569 18.489 8.309 1.00 66.12 214 GLN A N 1
ATOM 1761 C CA . GLN A 1 214 ? 13.356 19.339 7.412 1.00 66.12 214 GLN A CA 1
ATOM 1762 C C . GLN A 1 214 ? 12.733 20.731 7.252 1.00 66.12 214 GLN A C 1
ATOM 1764 O O . GLN A 1 214 ? 13.451 21.730 7.290 1.00 66.12 214 GLN A O 1
ATOM 1769 N N . GLU A 1 215 ? 11.406 20.828 7.149 1.00 70.25 215 GLU A N 1
ATOM 1770 C CA . GLU A 1 215 ? 10.680 22.102 7.131 1.00 70.25 215 GLU A CA 1
ATOM 1771 C C . GLU A 1 215 ? 10.844 22.868 8.445 1.00 70.25 215 GLU A C 1
ATOM 1773 O O . GLU A 1 215 ? 11.101 24.070 8.409 1.00 70.25 215 GLU A O 1
ATOM 1778 N N . ALA A 1 216 ? 10.772 22.192 9.596 1.00 71.31 216 ALA A N 1
ATOM 1779 C CA . ALA A 1 216 ? 11.005 22.818 10.895 1.00 71.31 216 ALA A CA 1
ATOM 1780 C C . ALA A 1 216 ? 12.434 23.380 11.009 1.00 71.31 216 ALA A C 1
ATOM 1782 O O . ALA A 1 216 ? 12.622 24.537 11.392 1.00 71.31 216 ALA A O 1
ATOM 1783 N N . VAL A 1 217 ? 13.440 22.612 10.570 1.00 71.25 217 VAL A N 1
ATOM 1784 C CA . VAL A 1 217 ? 14.837 23.070 10.476 1.00 71.25 217 VAL A CA 1
ATOM 1785 C C . VAL A 1 217 ? 14.967 24.266 9.525 1.00 71.25 217 VAL A C 1
ATOM 1787 O O . VAL A 1 217 ? 15.614 25.253 9.871 1.00 71.25 217 VAL A O 1
ATOM 1790 N N . HIS A 1 218 ? 14.323 24.223 8.355 1.00 75.12 218 HIS A N 1
ATOM 1791 C CA . HIS A 1 218 ? 14.361 25.304 7.366 1.00 75.12 218 HIS A CA 1
ATOM 1792 C C . HIS A 1 218 ? 13.703 26.594 7.874 1.00 75.12 218 HIS A C 1
ATOM 1794 O O . HIS A 1 218 ? 14.202 27.694 7.637 1.00 75.12 218 HIS A O 1
ATOM 1800 N N . GLN A 1 219 ? 12.596 26.463 8.600 1.00 75.00 219 GLN A N 1
ATOM 1801 C CA . GLN A 1 219 ? 11.866 27.575 9.205 1.00 75.00 219 GLN A CA 1
ATOM 1802 C C . GLN A 1 219 ? 12.485 28.034 10.535 1.00 75.00 219 GLN A C 1
ATOM 1804 O O . GLN A 1 219 ? 12.028 29.019 11.115 1.00 75.00 219 GLN A O 1
ATOM 1809 N N . ASN A 1 220 ? 13.546 27.361 10.996 1.00 77.94 220 ASN A N 1
ATOM 1810 C CA . ASN A 1 220 ? 14.214 27.603 12.271 1.00 77.94 220 ASN A CA 1
ATOM 1811 C C . ASN A 1 220 ? 13.241 27.553 13.466 1.00 77.94 220 ASN A C 1
ATOM 1813 O O . ASN A 1 220 ? 13.358 28.327 14.420 1.00 77.94 220 ASN A O 1
ATOM 1817 N N . VAL A 1 221 ? 12.263 26.650 13.384 1.00 69.12 221 VAL A N 1
ATOM 1818 C CA . VAL A 1 221 ? 11.289 26.343 14.436 1.00 69.12 221 VAL A CA 1
ATOM 1819 C C . VAL A 1 221 ? 11.567 24.952 14.998 1.00 69.12 221 VAL A C 1
ATOM 1821 O O . VAL A 1 221 ? 12.182 24.109 14.344 1.00 69.12 221 VAL A O 1
ATOM 1824 N N . ALA A 1 222 ? 11.153 24.707 16.239 1.00 71.12 222 ALA A N 1
ATOM 1825 C CA . ALA A 1 222 ? 11.250 23.373 16.814 1.00 71.12 222 ALA A CA 1
ATOM 1826 C C . ALA A 1 222 ? 10.351 22.411 16.025 1.00 71.12 222 ALA A C 1
ATOM 1828 O O . ALA A 1 222 ? 9.215 22.748 15.696 1.00 71.12 222 ALA A O 1
ATOM 1829 N N . PHE A 1 223 ? 10.874 21.228 15.705 1.00 64.38 223 PHE A N 1
ATOM 1830 C CA . PHE A 1 223 ? 10.061 20.165 15.134 1.00 64.38 223 PHE A CA 1
ATOM 1831 C C . PHE A 1 223 ? 9.129 19.626 16.216 1.00 64.38 223 PHE A C 1
ATOM 1833 O O . PHE A 1 223 ? 9.593 19.070 17.212 1.00 64.38 223 PHE A O 1
ATOM 1840 N N . GLU A 1 224 ? 7.831 19.788 15.997 1.00 63.09 224 GLU A N 1
ATOM 1841 C CA . GLU A 1 224 ? 6.783 19.222 16.835 1.00 63.09 224 GLU A CA 1
ATOM 1842 C C . GLU A 1 224 ? 5.921 18.306 15.970 1.00 63.09 224 GLU A C 1
ATOM 1844 O O . GLU A 1 224 ? 5.534 18.655 14.850 1.00 63.09 224 GLU A O 1
ATOM 1849 N N . LEU A 1 225 ? 5.656 17.102 16.476 1.00 62.41 225 LEU A N 1
ATOM 1850 C CA . LEU A 1 225 ? 4.704 16.202 15.842 1.00 62.41 225 LEU A CA 1
ATOM 1851 C C . LEU A 1 225 ? 3.306 16.811 15.956 1.00 62.41 225 LEU A C 1
ATOM 1853 O O . LEU A 1 225 ? 3.012 17.437 16.977 1.00 62.41 225 LEU A O 1
ATOM 1857 N N . PRO A 1 226 ? 2.424 16.614 14.956 1.00 67.75 226 PRO A N 1
ATOM 1858 C CA . PRO A 1 226 ? 1.015 16.893 15.170 1.00 67.75 226 PRO A CA 1
ATOM 1859 C C . PRO A 1 226 ? 0.580 16.102 16.399 1.00 67.75 226 PRO A C 1
ATOM 1861 O O . PRO A 1 226 ? 0.949 14.937 16.531 1.00 67.75 226 PRO A O 1
ATOM 1864 N N . THR A 1 227 ? -0.182 16.718 17.287 1.00 75.94 227 THR A N 1
ATOM 1865 C CA . THR A 1 227 ? -0.850 16.006 18.371 1.00 75.94 227 THR A CA 1
ATOM 1866 C C . THR A 1 227 ? -2.323 15.904 18.018 1.00 75.94 227 THR A C 1
ATOM 1868 O O . THR A 1 227 ? -2.892 16.774 17.354 1.00 75.94 227 THR A O 1
ATOM 1871 N N . ILE A 1 228 ? -2.943 14.805 18.426 1.00 81.75 228 ILE A N 1
ATOM 1872 C CA . ILE A 1 228 ? -4.395 14.713 18.467 1.00 81.75 228 ILE A CA 1
ATOM 1873 C C . ILE A 1 228 ? -4.721 14.633 19.941 1.00 81.75 228 ILE A C 1
ATOM 1875 O O . ILE A 1 228 ? -4.509 13.589 20.549 1.00 81.75 228 ILE A O 1
ATOM 1879 N N . ASP A 1 229 ? -5.181 15.732 20.518 1.00 80.25 229 ASP A N 1
ATOM 1880 C CA . ASP A 1 229 ? -5.511 15.769 21.936 1.00 80.25 229 ASP A CA 1
ATOM 1881 C C . ASP A 1 229 ? -6.884 15.127 22.170 1.00 80.25 229 ASP A C 1
ATOM 1883 O O . ASP A 1 229 ? -7.783 15.225 21.337 1.00 80.25 229 ASP A O 1
ATOM 1887 N N . CYS A 1 230 ? -7.058 14.478 23.321 1.00 84.50 230 CYS A N 1
ATOM 1888 C CA . CYS A 1 230 ? -8.368 14.036 23.788 1.00 84.50 230 CYS A CA 1
ATOM 1889 C C . CYS A 1 230 ? -8.606 14.556 25.204 1.00 84.50 230 CYS A C 1
ATOM 1891 O O . CYS A 1 230 ? -8.098 14.007 26.180 1.00 84.50 230 CYS A O 1
ATOM 1893 N N . LEU A 1 231 ? -9.391 15.627 25.314 1.00 84.06 231 LEU A N 1
ATOM 1894 C CA . LEU A 1 231 ? -9.590 16.354 26.574 1.00 84.06 231 LEU A CA 1
ATOM 1895 C C . LEU A 1 231 ? -10.354 15.552 27.632 1.00 84.06 231 LEU A C 1
ATOM 1897 O O . LEU A 1 231 ? -10.183 15.782 28.827 1.00 84.06 231 LEU A O 1
ATOM 1901 N N . GLU A 1 232 ? -11.205 14.629 27.193 1.00 87.38 232 GLU A N 1
ATOM 1902 C CA . GLU A 1 232 ? -12.069 13.839 28.067 1.00 87.38 232 GLU A CA 1
ATOM 1903 C C . GLU A 1 232 ? -11.684 12.354 28.100 1.00 87.38 232 GLU A C 1
ATOM 1905 O O . GLU A 1 232 ? -12.409 11.567 28.699 1.00 87.38 232 GLU A O 1
ATOM 1910 N N . CYS A 1 233 ? -10.564 11.935 27.507 1.00 90.19 233 CYS A N 1
ATOM 1911 C CA . CYS A 1 233 ? -10.109 10.547 27.624 1.00 90.19 233 CYS A CA 1
ATOM 1912 C C . CYS A 1 233 ? -9.564 10.254 29.029 1.00 90.19 233 CYS A C 1
ATOM 1914 O O . CYS A 1 233 ? -8.991 11.121 29.684 1.00 90.19 233 CYS A O 1
ATOM 1916 N N . ASP A 1 234 ? -9.764 9.028 29.511 1.00 91.56 234 ASP A N 1
ATOM 1917 C CA . ASP A 1 234 ? -9.305 8.596 30.836 1.00 91.56 234 ASP A CA 1
ATOM 1918 C C . ASP A 1 234 ? -7.837 8.165 30.825 1.00 91.56 234 ASP A C 1
ATOM 1920 O O . ASP A 1 234 ? -7.135 8.347 31.820 1.00 91.56 234 ASP A O 1
ATOM 1924 N N . TYR A 1 235 ? -7.379 7.598 29.704 1.00 91.44 235 TYR A N 1
ATOM 1925 C CA . TYR A 1 235 ? -6.032 7.054 29.571 1.00 91.44 235 TYR A CA 1
ATOM 1926 C C . TYR A 1 235 ? -5.427 7.336 28.198 1.00 91.44 235 TYR A C 1
ATOM 1928 O O . TYR A 1 235 ? -6.085 7.171 27.171 1.00 91.44 235 TYR A O 1
ATOM 1936 N N . GLU A 1 236 ? -4.135 7.648 28.208 1.00 92.31 236 GLU A N 1
ATOM 1937 C CA . GLU A 1 236 ? -3.252 7.511 27.054 1.00 92.31 236 GLU A CA 1
ATOM 1938 C C . GLU A 1 236 ? -2.344 6.310 27.348 1.00 92.31 236 GLU A C 1
ATOM 1940 O O . GLU A 1 236 ? -1.554 6.335 28.296 1.00 92.31 236 GLU A O 1
ATOM 1945 N N . LEU A 1 237 ? -2.547 5.217 26.622 1.00 92.69 237 LEU A N 1
ATOM 1946 C CA . LEU A 1 237 ? -1.885 3.940 26.842 1.00 92.69 237 LEU A CA 1
ATOM 1947 C C . LEU A 1 237 ? -0.573 3.865 26.068 1.00 92.69 237 LEU A C 1
ATOM 1949 O O . LEU A 1 237 ? -0.453 4.346 24.945 1.00 92.69 237 LEU A O 1
ATOM 1953 N N . THR A 1 238 ? 0.374 3.170 26.680 1.00 88.19 238 THR A N 1
ATOM 1954 C CA . THR A 1 238 ? 1.677 2.789 26.128 1.00 88.19 238 THR A CA 1
ATOM 1955 C C . THR A 1 238 ? 1.787 1.273 26.094 1.00 88.19 238 THR A C 1
ATOM 1957 O O . THR A 1 238 ? 0.985 0.579 26.729 1.00 88.19 238 THR A O 1
ATOM 1960 N N . ALA A 1 239 ? 2.803 0.735 25.418 1.00 81.06 239 ALA A N 1
ATOM 1961 C CA . ALA A 1 239 ? 3.046 -0.712 25.421 1.00 81.06 239 ALA A CA 1
ATOM 1962 C C . ALA A 1 239 ? 3.165 -1.283 26.851 1.00 81.06 239 ALA A C 1
ATOM 1964 O O . ALA A 1 239 ? 2.642 -2.362 27.132 1.00 81.06 239 ALA A O 1
ATOM 1965 N N . ASP A 1 240 ? 3.785 -0.523 27.758 1.00 85.31 240 ASP A N 1
ATOM 1966 C CA . ASP A 1 240 ? 4.006 -0.920 29.152 1.00 85.31 240 ASP A CA 1
ATOM 1967 C C . ASP A 1 240 ? 2.736 -0.853 30.012 1.00 85.31 240 ASP A C 1
ATOM 1969 O O . ASP A 1 240 ? 2.562 -1.657 30.922 1.00 85.31 240 ASP A O 1
ATOM 1973 N N . THR A 1 241 ? 1.846 0.107 29.749 1.00 91.94 241 THR A N 1
ATOM 1974 C CA . THR A 1 241 ? 0.660 0.357 30.593 1.00 91.94 241 THR A CA 1
ATOM 1975 C C . THR A 1 241 ? -0.604 -0.324 30.080 1.00 91.94 241 THR A C 1
ATOM 1977 O O . THR A 1 241 ? -1.595 -0.416 30.806 1.00 91.94 241 THR A O 1
ATOM 1980 N N . PHE A 1 242 ? -0.582 -0.820 28.841 1.00 94.38 242 PHE A N 1
ATOM 1981 C CA . PHE A 1 242 ? -1.746 -1.376 28.166 1.00 94.38 242 PHE A CA 1
ATOM 1982 C C . PHE A 1 242 ? -2.425 -2.487 28.970 1.00 94.38 242 PHE A C 1
ATOM 1984 O O . PHE A 1 242 ? -3.601 -2.378 29.320 1.00 94.38 242 PHE A O 1
ATOM 1991 N N . PHE A 1 243 ? -1.687 -3.554 29.287 1.00 92.94 243 PHE A N 1
ATOM 1992 C CA . PHE A 1 243 ? -2.266 -4.716 29.960 1.00 92.94 243 PHE A CA 1
ATOM 1993 C C . PHE A 1 243 ? -2.684 -4.407 31.392 1.00 92.94 243 PHE A C 1
ATOM 1995 O O . PHE A 1 243 ? -3.742 -4.867 31.807 1.00 92.94 243 PHE A O 1
ATOM 2002 N N . ASP A 1 244 ? -1.943 -3.557 32.101 1.00 91.62 244 ASP A N 1
ATOM 2003 C CA . ASP A 1 244 ? -2.307 -3.133 33.454 1.00 91.62 244 ASP A CA 1
ATOM 2004 C C . ASP A 1 244 ? -3.684 -2.450 33.476 1.00 91.62 244 ASP A C 1
ATOM 2006 O O . ASP A 1 244 ? -4.515 -2.740 34.341 1.00 91.62 244 ASP A O 1
ATOM 2010 N N . VAL A 1 245 ? -3.969 -1.585 32.494 1.00 91.69 245 VAL A N 1
ATOM 2011 C CA . VAL A 1 245 ? -5.273 -0.911 32.382 1.00 91.69 245 VAL A CA 1
ATOM 2012 C C . VAL A 1 245 ? -6.379 -1.888 31.980 1.00 91.69 245 VAL A C 1
ATOM 2014 O O . VAL A 1 245 ? -7.457 -1.863 32.579 1.00 91.69 245 VAL A O 1
ATOM 2017 N N . ILE A 1 246 ? -6.125 -2.781 31.018 1.00 90.94 246 ILE A N 1
ATOM 2018 C CA . ILE A 1 246 ? -7.099 -3.805 30.606 1.00 90.94 246 ILE A CA 1
ATOM 2019 C C . ILE A 1 246 ? -7.419 -4.770 31.759 1.00 90.94 246 ILE A C 1
ATOM 2021 O O . ILE A 1 246 ? -8.574 -5.151 31.953 1.00 90.94 246 ILE A O 1
ATOM 2025 N N . GLU A 1 247 ? -6.427 -5.158 32.557 1.00 89.31 247 GLU A N 1
ATOM 2026 C CA . GLU A 1 247 ? -6.601 -6.073 33.686 1.00 89.31 247 GLU A CA 1
ATOM 2027 C C . GLU A 1 247 ? -7.303 -5.425 34.881 1.00 89.31 247 GLU A C 1
ATOM 2029 O O . GLU A 1 247 ? -8.084 -6.098 35.569 1.00 89.31 247 GLU A O 1
ATOM 2034 N N . ALA A 1 248 ? -7.053 -4.133 35.111 1.00 88.06 248 ALA A N 1
ATOM 2035 C CA . ALA A 1 248 ? -7.711 -3.331 36.138 1.0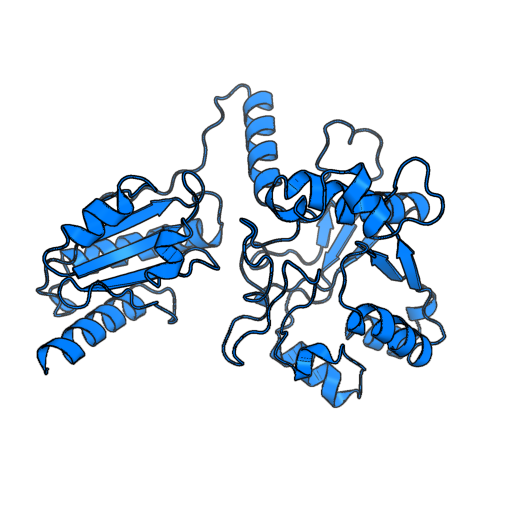0 88.06 248 ALA A CA 1
ATOM 2036 C C . ALA A 1 248 ? -9.123 -2.864 35.736 1.00 88.06 248 ALA A C 1
ATOM 2038 O O . ALA A 1 248 ? -9.834 -2.281 36.563 1.00 88.06 248 ALA A O 1
ATOM 2039 N N . LEU A 1 249 ? -9.544 -3.119 34.492 1.00 86.81 249 LEU A N 1
ATOM 2040 C CA . LEU A 1 249 ? -10.823 -2.670 33.959 1.00 86.81 249 LEU A CA 1
ATOM 2041 C C . LEU A 1 249 ? -11.991 -3.205 34.795 1.00 86.81 249 LEU A C 1
ATOM 2043 O O . LEU A 1 249 ? -12.227 -4.409 34.898 1.00 86.81 249 LEU A O 1
ATOM 2047 N N . SER A 1 250 ? -12.765 -2.285 35.367 1.00 80.06 250 SER A N 1
ATOM 2048 C CA . SER A 1 250 ? -13.907 -2.632 36.221 1.00 80.06 250 SER A CA 1
ATOM 2049 C C . SER A 1 250 ? -15.201 -2.837 35.433 1.00 80.06 250 SER A C 1
ATOM 2051 O O . SER A 1 250 ? -16.050 -3.636 35.836 1.00 80.06 250 SER A O 1
ATOM 2053 N N . ASN A 1 251 ? -15.355 -2.154 34.296 1.00 83.12 251 ASN A N 1
ATOM 2054 C CA . ASN A 1 251 ? -16.594 -2.166 33.525 1.00 83.12 251 ASN A CA 1
ATOM 2055 C C . ASN A 1 251 ? -16.326 -2.232 32.016 1.00 83.12 251 ASN A C 1
ATOM 2057 O O . ASN A 1 251 ? -16.133 -3.322 31.485 1.00 83.12 251 ASN A O 1
ATOM 2061 N N . VAL A 1 252 ? -16.282 -1.095 31.327 1.00 89.06 252 VAL A N 1
ATOM 2062 C CA . VAL A 1 252 ? -16.219 -1.028 29.864 1.00 89.06 252 VAL A CA 1
ATOM 2063 C C . VAL A 1 252 ? -15.126 -0.052 29.464 1.00 89.06 252 VAL A C 1
ATOM 2065 O O . VAL A 1 252 ? -15.055 1.034 30.037 1.00 89.06 252 VAL A O 1
ATOM 2068 N N . LEU A 1 253 ? -14.309 -0.427 28.484 1.00 93.38 253 LEU A N 1
ATOM 2069 C CA . LEU A 1 253 ? -13.305 0.433 27.872 1.00 93.38 253 LEU A CA 1
ATOM 2070 C C . LEU A 1 253 ? -13.607 0.586 26.384 1.00 93.38 253 LEU A C 1
ATOM 2072 O O . LEU A 1 253 ? -13.661 -0.411 25.666 1.00 93.38 253 LEU A O 1
ATOM 2076 N N . LEU A 1 254 ? -13.765 1.818 25.919 1.00 95.19 254 LEU A N 1
ATOM 2077 C CA . LEU A 1 254 ? -13.621 2.161 24.512 1.00 95.19 254 LEU A CA 1
ATOM 2078 C C . LEU A 1 254 ? -12.152 2.504 24.264 1.00 95.19 254 LEU A C 1
ATOM 2080 O O . LEU A 1 254 ? -11.621 3.417 24.888 1.00 95.19 254 LEU A O 1
ATOM 2084 N N . LEU A 1 255 ? -11.505 1.770 23.370 1.00 96.56 255 LEU A N 1
ATOM 2085 C CA . LEU A 1 255 ? -10.098 1.934 23.039 1.00 96.56 255 LEU A CA 1
ATOM 2086 C C . LEU A 1 255 ? -9.946 2.379 21.585 1.00 96.56 255 LEU A C 1
ATOM 2088 O O . LEU A 1 255 ? -10.439 1.702 20.684 1.00 96.56 255 LEU A O 1
ATOM 2092 N N . GLU A 1 256 ? -9.231 3.478 21.363 1.00 97.06 256 GLU A N 1
ATOM 2093 C CA . GLU A 1 256 ? -8.811 3.933 20.037 1.00 97.06 256 GLU A CA 1
ATOM 2094 C C . GLU A 1 256 ? -7.313 3.694 19.823 1.00 97.06 256 GLU A C 1
ATOM 2096 O O . GLU A 1 256 ? -6.485 4.241 20.544 1.00 97.06 256 GLU A O 1
ATOM 2101 N N . PHE A 1 257 ? -6.958 2.945 18.783 1.00 94.38 257 PHE A N 1
ATOM 2102 C CA . PHE A 1 257 ? -5.612 2.969 18.215 1.00 94.38 257 PHE A CA 1
ATOM 2103 C C . PHE A 1 257 ? -5.555 4.029 17.119 1.00 94.38 257 PHE A C 1
ATOM 2105 O O . PHE A 1 257 ? -6.340 3.974 16.167 1.00 94.38 257 PHE A O 1
ATOM 2112 N N . TYR A 1 258 ? -4.628 4.975 17.229 1.00 89.38 258 TYR A N 1
ATOM 2113 C CA . TYR A 1 258 ? -4.508 6.093 16.296 1.00 89.38 258 TYR A CA 1
ATOM 2114 C C . TYR A 1 258 ? -3.047 6.453 16.033 1.00 89.38 258 TYR A C 1
ATOM 2116 O O . TYR A 1 258 ? -2.149 6.027 16.750 1.00 89.38 258 TYR A O 1
ATOM 2124 N N . SER A 1 259 ? -2.815 7.255 14.995 1.00 83.56 259 SER A N 1
ATOM 2125 C CA . SER A 1 259 ? -1.529 7.912 14.755 1.00 83.56 259 SER A CA 1
ATOM 2126 C C . SER A 1 259 ? -1.776 9.394 14.465 1.00 83.56 259 SER A C 1
ATOM 2128 O O . SER A 1 259 ? -2.533 9.701 13.539 1.00 83.56 259 SER A O 1
ATOM 2130 N N . PRO A 1 260 ? -1.124 10.335 15.168 1.00 77.19 260 PRO A N 1
ATOM 2131 C CA . PRO A 1 260 ? -1.261 11.762 14.893 1.00 77.19 260 PRO A CA 1
ATOM 2132 C C . PRO A 1 260 ? -0.823 12.191 13.493 1.00 77.19 260 PRO A C 1
ATOM 2134 O O . PRO A 1 260 ? -1.168 13.271 13.023 1.00 77.19 260 PRO A O 1
ATOM 2137 N N . LEU A 1 261 ? -0.057 11.354 12.807 1.00 69.75 261 LEU A N 1
ATOM 2138 C CA . LEU A 1 261 ? 0.422 11.602 11.453 1.00 69.75 261 LEU A CA 1
ATOM 2139 C C . LEU A 1 261 ? -0.559 11.084 10.384 1.00 69.75 261 LEU A C 1
ATOM 2141 O O . LEU A 1 261 ? -0.442 11.452 9.208 1.00 69.75 261 LEU A O 1
ATOM 2145 N N . CYS A 1 262 ? -1.521 10.239 10.775 1.00 73.38 262 CYS A N 1
ATOM 2146 C CA . CYS A 1 262 ? -2.519 9.645 9.893 1.00 73.38 262 CYS A CA 1
ATOM 2147 C C . CYS A 1 262 ? -3.627 10.662 9.593 1.00 73.38 262 CYS A C 1
ATOM 2149 O O . CYS A 1 262 ? -4.317 11.128 10.498 1.00 73.38 262 CYS A O 1
ATOM 2151 N N . GLY A 1 263 ? -3.831 10.981 8.310 1.00 70.62 263 GLY A N 1
ATOM 2152 C CA . GLY A 1 263 ? -4.870 11.930 7.891 1.00 70.62 263 GLY A CA 1
ATOM 2153 C C . GLY A 1 263 ? -6.277 11.486 8.299 1.00 70.62 263 GLY A C 1
ATOM 2154 O O . GLY A 1 263 ? -7.055 12.300 8.777 1.00 70.62 263 GLY A O 1
ATOM 2155 N N . ALA A 1 264 ? -6.575 10.183 8.223 1.00 69.81 264 ALA A N 1
ATOM 2156 C CA . ALA A 1 264 ? -7.861 9.653 8.672 1.00 69.81 264 ALA A CA 1
ATOM 2157 C C . ALA A 1 264 ? -8.065 9.812 10.189 1.00 69.81 264 ALA A C 1
ATOM 2159 O O . ALA A 1 264 ? -9.177 10.097 10.618 1.00 69.81 264 ALA A O 1
ATOM 2160 N N . CYS A 1 265 ? -7.007 9.683 11.001 1.00 80.62 265 CYS A N 1
ATOM 2161 C CA . CYS A 1 265 ? -7.086 9.945 12.443 1.00 80.62 265 CYS A CA 1
ATOM 2162 C C . CYS A 1 265 ? -7.323 11.433 12.726 1.00 80.62 265 CYS A C 1
ATOM 2164 O O . CYS A 1 265 ? -8.143 11.772 13.574 1.00 80.62 265 CYS A O 1
ATOM 2166 N N . GLN A 1 266 ? -6.642 12.320 11.992 1.00 80.50 266 GLN A N 1
ATOM 2167 C CA . GLN A 1 266 ? -6.824 13.771 12.108 1.00 80.50 266 GLN A CA 1
ATOM 2168 C C . GLN A 1 266 ? -8.258 14.187 11.748 1.00 80.50 266 GLN A C 1
ATOM 2170 O O . GLN A 1 266 ? -8.896 14.913 12.507 1.00 80.50 266 GLN A O 1
ATOM 2175 N N . ASP A 1 267 ? -8.789 13.675 10.634 1.00 79.31 267 ASP A N 1
ATOM 2176 C CA . ASP A 1 267 ? -10.163 13.935 10.190 1.00 79.31 267 ASP A CA 1
ATOM 2177 C C . ASP A 1 267 ? -11.204 13.337 11.153 1.00 79.31 267 ASP A C 1
ATOM 2179 O O . ASP A 1 267 ? -12.290 13.892 11.338 1.00 79.31 267 ASP A O 1
ATOM 2183 N N . PHE A 1 268 ? -10.883 12.200 11.778 1.00 88.94 268 PHE A N 1
ATOM 2184 C CA . PHE A 1 268 ? -11.760 11.524 12.729 1.00 88.94 268 PHE A CA 1
ATOM 2185 C C . PHE A 1 268 ? -11.753 12.161 14.123 1.00 88.94 268 PHE A C 1
ATOM 2187 O O . PHE A 1 268 ? -12.755 12.049 14.827 1.00 88.94 268 PHE A O 1
ATOM 2194 N N . ALA A 1 269 ? -10.694 12.873 14.516 1.00 91.31 269 ALA A N 1
ATOM 2195 C CA . ALA A 1 269 ? -10.540 13.422 15.864 1.00 91.31 269 ALA A CA 1
ATOM 2196 C C . ALA A 1 269 ? -11.764 14.215 16.380 1.00 91.31 269 ALA A C 1
ATOM 2198 O O . ALA A 1 269 ? -12.238 13.900 17.474 1.00 91.31 269 ALA A O 1
ATOM 2199 N N . PRO A 1 270 ? -12.388 15.135 15.607 1.00 91.25 270 PRO A N 1
ATOM 2200 C CA . PRO A 1 270 ? -13.595 15.836 16.064 1.00 91.25 270 PRO A CA 1
ATOM 2201 C C . PRO A 1 270 ? -14.795 14.901 16.271 1.00 91.25 270 PRO A C 1
ATOM 2203 O O . PRO A 1 270 ? -15.672 15.159 17.094 1.00 91.25 270 PRO A O 1
ATOM 2206 N N . THR A 1 271 ? -14.863 13.810 15.504 1.00 93.56 271 THR A N 1
ATOM 2207 C CA . THR A 1 271 ? -15.889 12.774 15.677 1.00 93.56 271 THR A CA 1
ATOM 2208 C C . THR A 1 271 ? -15.608 11.952 16.928 1.00 93.56 271 THR A C 1
ATOM 2210 O O . THR A 1 271 ? -16.541 11.670 17.678 1.00 93.56 271 THR A O 1
ATOM 2213 N N . MET A 1 272 ? -14.345 11.602 17.183 1.00 94.38 272 MET A N 1
ATOM 2214 C CA . MET A 1 272 ? -13.953 10.884 18.390 1.00 94.38 272 MET A CA 1
ATOM 2215 C C . MET A 1 272 ? -14.278 11.696 19.645 1.00 94.38 272 MET A C 1
ATOM 2217 O O . MET A 1 272 ? -14.875 11.146 20.561 1.00 94.38 272 MET A O 1
ATOM 2221 N N . GLU A 1 273 ? -14.023 13.007 19.670 1.00 92.00 273 GLU A N 1
ATOM 2222 C CA . GLU A 1 273 ? -14.422 13.875 20.793 1.00 92.00 273 GLU A CA 1
ATOM 2223 C C . GLU A 1 273 ? -15.931 13.810 21.079 1.00 92.00 273 GLU A C 1
ATOM 2225 O O . GLU A 1 273 ? -16.350 13.692 22.232 1.00 92.00 273 GLU A O 1
ATOM 2230 N N . GLN A 1 274 ? -16.767 13.811 20.034 1.00 91.38 274 GLN A N 1
ATOM 2231 C CA . GLN A 1 274 ? -18.214 13.634 20.193 1.00 91.38 274 GLN A CA 1
ATOM 2232 C C . GLN A 1 274 ? -18.572 12.248 20.740 1.00 91.38 274 GLN A C 1
ATOM 2234 O O . GLN A 1 274 ? -19.514 12.125 21.523 1.00 91.38 274 GLN A O 1
ATOM 2239 N N . VAL A 1 275 ? -17.844 11.204 20.332 1.00 92.88 275 VAL A N 1
ATOM 2240 C CA . VAL A 1 275 ? -18.018 9.847 20.866 1.00 92.88 275 VAL A CA 1
ATOM 2241 C C . VAL A 1 275 ? -17.628 9.798 22.338 1.00 92.88 275 VAL A C 1
ATOM 2243 O O . VAL A 1 275 ? -18.394 9.255 23.125 1.00 92.88 275 VAL A O 1
ATOM 2246 N N . VAL A 1 276 ? -16.492 10.382 22.729 1.00 92.00 276 VAL A N 1
ATOM 2247 C CA . VAL A 1 276 ? -16.046 10.430 24.130 1.00 92.00 276 VAL A CA 1
ATOM 2248 C C . VAL A 1 276 ? -17.075 11.151 24.989 1.00 92.00 276 VAL A C 1
ATOM 2250 O O . VAL A 1 276 ? -17.536 10.596 25.987 1.00 92.00 276 VAL A O 1
ATOM 2253 N N . SER A 1 277 ? -17.518 12.329 24.550 1.00 88.62 277 SER A N 1
ATOM 2254 C CA . SER A 1 277 ? -18.544 13.095 25.256 1.00 88.62 277 SER A CA 1
ATOM 2255 C C . SER A 1 277 ? -19.857 12.310 25.361 1.00 88.62 277 SER A C 1
ATOM 2257 O O . SER A 1 277 ? -20.450 12.212 26.435 1.00 88.62 277 SER A O 1
ATOM 2259 N N . GLY A 1 278 ? -20.289 11.654 24.278 1.00 88.56 278 GLY A N 1
ATOM 2260 C CA . GLY A 1 278 ? -21.476 10.799 24.279 1.00 88.56 278 GLY A CA 1
ATOM 2261 C C . GLY A 1 278 ? -21.345 9.561 25.173 1.00 88.56 278 GLY A C 1
ATOM 2262 O O . GLY A 1 278 ? -22.313 9.178 25.825 1.00 88.56 278 GLY A O 1
ATOM 2263 N N . ALA A 1 279 ? -20.160 8.958 25.254 1.00 86.62 279 ALA A N 1
ATOM 2264 C CA . ALA A 1 279 ? -19.888 7.808 26.111 1.00 86.62 279 ALA A CA 1
ATOM 2265 C C . ALA A 1 279 ? -19.870 8.187 27.600 1.00 86.62 279 ALA A C 1
ATOM 2267 O O . ALA A 1 279 ? -20.298 7.390 28.433 1.00 86.62 279 ALA A O 1
ATOM 2268 N N . LYS A 1 280 ? -19.415 9.403 27.934 1.00 82.44 280 LYS A N 1
ATOM 2269 C CA . LYS A 1 280 ? -19.335 9.898 29.317 1.00 82.44 280 LYS A CA 1
ATOM 2270 C C . LYS A 1 280 ? -20.609 10.570 29.820 1.00 82.44 280 LYS A C 1
ATOM 2272 O O . LYS A 1 280 ? -20.898 10.514 31.015 1.00 82.44 280 LYS A O 1
ATOM 2277 N N . HIS A 1 281 ? -21.348 11.234 28.935 1.00 80.69 281 HIS A N 1
ATOM 2278 C CA . HIS A 1 281 ? -22.431 12.151 29.309 1.00 80.69 281 HIS A CA 1
ATOM 2279 C C . HIS A 1 281 ? -23.764 11.871 28.603 1.00 80.69 281 HIS A C 1
ATOM 2281 O O . HIS A 1 281 ? -24.754 12.551 28.869 1.00 80.69 281 HIS A O 1
ATOM 2287 N N . GLY A 1 282 ? -23.818 10.895 27.695 1.00 67.81 282 GLY A N 1
ATOM 2288 C CA . GLY A 1 282 ? -24.977 10.643 26.842 1.00 67.81 282 GLY A CA 1
ATOM 2289 C C . GLY A 1 282 ? -26.142 9.941 27.539 1.00 67.81 282 GLY A C 1
ATOM 2290 O O . GLY A 1 282 ? -26.402 8.768 27.262 1.00 67.81 282 GLY A O 1
ATOM 2291 N N . GLU A 1 283 ? -26.919 10.674 28.345 1.00 61.09 283 GLU A N 1
ATOM 2292 C CA . GLU A 1 283 ? -28.244 10.219 28.807 1.00 61.09 283 GLU A CA 1
ATOM 2293 C C . GLU A 1 283 ? -29.171 9.904 27.612 1.00 61.09 283 GLU A C 1
ATOM 2295 O O . GLU A 1 283 ? -29.886 8.900 27.624 1.00 61.09 283 GLU A O 1
ATOM 2300 N N . ASP A 1 284 ? -29.077 10.695 26.534 1.00 63.53 284 ASP A N 1
ATOM 2301 C CA . ASP A 1 284 ? -29.855 10.537 25.291 1.00 63.53 284 ASP A CA 1
ATOM 2302 C C . ASP A 1 284 ? -29.583 9.213 24.552 1.00 63.53 284 ASP A C 1
ATOM 2304 O O . ASP A 1 284 ? -30.425 8.740 23.785 1.00 63.53 284 ASP A O 1
ATOM 2308 N N . TRP A 1 285 ? -28.428 8.587 24.796 1.00 66.00 285 TRP A N 1
ATOM 2309 C CA . TRP A 1 285 ? -28.048 7.297 24.210 1.00 66.00 285 TRP A CA 1
ATOM 2310 C C . TRP A 1 285 ? -28.343 6.113 25.137 1.00 66.00 285 TRP A C 1
ATOM 2312 O O . TRP A 1 285 ? -28.011 4.974 24.813 1.00 66.00 285 TRP A O 1
ATOM 2322 N N . GLY A 1 286 ? -28.962 6.349 26.300 1.00 64.75 286 GLY A N 1
ATOM 2323 C CA . GLY A 1 286 ? -29.223 5.306 27.295 1.00 64.75 286 GLY A CA 1
ATOM 2324 C C . GLY A 1 286 ? -27.947 4.652 27.840 1.00 64.75 286 GLY A C 1
ATOM 2325 O O . GLY A 1 286 ? -27.993 3.523 28.335 1.00 64.75 286 GLY A O 1
ATOM 2326 N N . LEU A 1 287 ? -26.804 5.335 27.732 1.00 70.12 287 LEU A N 1
ATOM 2327 C CA . LEU A 1 287 ? -25.503 4.859 28.188 1.00 70.12 287 LEU A CA 1
ATOM 2328 C C . LEU A 1 287 ? -25.297 5.270 29.652 1.00 70.12 287 LEU A C 1
ATOM 2330 O O . LEU A 1 287 ? -24.612 6.234 29.956 1.00 70.12 287 LEU A O 1
ATOM 2334 N N . ASN A 1 288 ? -25.878 4.510 30.583 1.00 61.69 288 ASN A N 1
ATOM 2335 C CA . ASN A 1 288 ? -25.676 4.712 32.031 1.00 61.69 288 ASN A CA 1
ATOM 2336 C C . ASN A 1 288 ? -24.440 3.975 32.582 1.00 61.69 288 ASN A C 1
ATOM 2338 O O . ASN A 1 288 ? -24.309 3.771 33.791 1.00 61.69 288 ASN A O 1
ATOM 2342 N N . HIS A 1 289 ? -23.566 3.497 31.698 1.00 64.75 289 HIS A N 1
ATOM 2343 C CA . HIS A 1 289 ? -22.393 2.721 32.074 1.00 64.75 289 HIS A CA 1
ATOM 2344 C C . HIS A 1 289 ? -21.192 3.653 32.201 1.00 64.75 289 HIS A C 1
ATOM 2346 O O . HIS A 1 28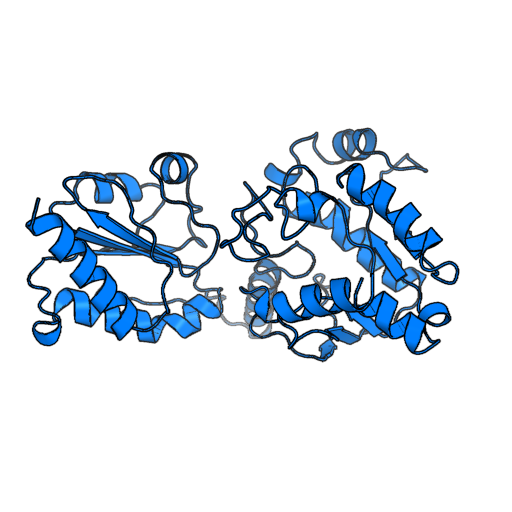9 ? -21.016 4.548 31.384 1.00 64.75 289 HIS A O 1
ATOM 2352 N N . ASN A 1 290 ? -20.356 3.424 33.216 1.00 73.31 290 ASN A N 1
ATOM 2353 C CA . ASN A 1 290 ? -19.074 4.108 33.364 1.00 73.31 290 ASN A CA 1
ATOM 2354 C C . ASN A 1 290 ? -18.109 3.597 32.278 1.00 73.31 290 ASN A C 1
ATOM 2356 O O . ASN A 1 290 ? -17.312 2.692 32.540 1.00 73.31 290 ASN A O 1
ATOM 2360 N N . ILE A 1 291 ? -18.281 4.088 31.048 1.00 88.12 291 ILE A N 1
ATOM 2361 C CA . ILE A 1 291 ? -17.436 3.760 29.902 1.00 88.12 291 ILE A CA 1
ATOM 2362 C C . ILE A 1 291 ? -16.166 4.581 30.042 1.00 88.12 291 ILE A C 1
ATOM 2364 O O . ILE A 1 291 ? -16.187 5.807 29.948 1.00 88.12 291 ILE A O 1
ATOM 2368 N N . GLN A 1 292 ? -15.065 3.884 30.278 1.00 91.62 292 GLN A N 1
ATOM 2369 C CA . GLN A 1 292 ? -13.746 4.483 30.243 1.00 91.62 292 GLN A CA 1
ATOM 2370 C C . GLN A 1 292 ? -13.319 4.614 28.783 1.00 91.62 292 GLN A C 1
ATOM 2372 O O . GLN A 1 292 ? -13.627 3.743 27.968 1.00 91.62 292 GLN A O 1
ATOM 2377 N N . VAL A 1 293 ? -12.610 5.683 28.447 1.00 94.19 293 VAL A N 1
ATOM 2378 C CA . VAL A 1 293 ? -12.039 5.875 27.114 1.00 94.19 293 VAL A CA 1
ATOM 2379 C C . VAL A 1 293 ? -10.524 5.896 27.218 1.00 94.19 293 VAL A C 1
ATOM 2381 O O . VAL A 1 293 ? -9.955 6.693 27.964 1.00 94.19 293 VAL A O 1
ATOM 2384 N N . ALA A 1 294 ? -9.874 5.025 26.459 1.00 95.31 294 ALA A N 1
ATOM 2385 C CA . ALA A 1 294 ? -8.432 4.986 26.310 1.00 95.31 294 ALA A CA 1
ATOM 2386 C C . ALA A 1 294 ? -8.035 5.215 24.857 1.00 95.31 294 ALA A C 1
ATOM 2388 O O . ALA A 1 294 ? -8.766 4.860 23.929 1.00 95.31 294 ALA A O 1
ATOM 2389 N N . ARG A 1 295 ? -6.840 5.756 24.670 1.00 95.75 295 ARG A N 1
ATOM 2390 C CA . ARG A 1 295 ? -6.216 5.881 23.357 1.00 95.75 295 ARG A CA 1
ATOM 2391 C C . ARG A 1 295 ? -4.825 5.283 23.384 1.00 95.75 295 ARG A C 1
ATOM 2393 O O . ARG A 1 295 ? -4.217 5.200 24.445 1.00 95.75 295 ARG A O 1
ATOM 2400 N N . TYR A 1 296 ? -4.352 4.832 22.237 1.00 93.81 296 TYR A N 1
ATOM 2401 C CA . TYR A 1 296 ? -3.032 4.252 22.057 1.00 93.81 296 TYR A CA 1
ATOM 2402 C C . TYR A 1 296 ? -2.422 4.832 20.782 1.00 93.81 296 TYR A C 1
ATOM 2404 O O . TYR A 1 296 ? -2.904 4.557 19.676 1.00 93.81 296 TYR A O 1
ATOM 2412 N N . ASP A 1 297 ? -1.382 5.650 20.940 1.00 88.38 297 ASP A N 1
ATOM 2413 C CA . ASP A 1 297 ? -0.654 6.233 19.815 1.00 88.38 297 ASP A CA 1
ATOM 2414 C C . ASP A 1 297 ? 0.340 5.218 19.246 1.00 88.38 297 ASP A C 1
ATOM 2416 O O . ASP A 1 297 ? 1.429 5.002 19.787 1.00 88.38 297 ASP A O 1
ATOM 2420 N N . ILE A 1 298 ? -0.012 4.644 18.095 1.00 82.62 298 ILE A N 1
ATOM 2421 C CA . ILE A 1 298 ? 0.842 3.678 17.402 1.00 82.62 298 ILE A CA 1
ATOM 2422 C C . ILE A 1 298 ? 2.118 4.311 16.833 1.00 82.62 298 ILE A C 1
ATOM 2424 O O . ILE A 1 298 ? 2.963 3.611 16.297 1.00 82.62 298 ILE A O 1
ATOM 2428 N N . THR A 1 299 ? 2.268 5.633 16.882 1.00 72.44 299 THR A N 1
ATOM 2429 C CA . THR A 1 299 ? 3.489 6.338 16.464 1.00 72.44 299 THR A CA 1
ATOM 2430 C C . THR A 1 299 ? 4.552 6.290 17.555 1.00 72.44 299 THR A C 1
ATOM 2432 O O . THR A 1 299 ? 5.742 6.266 17.242 1.00 72.44 299 THR A O 1
ATOM 2435 N N . VAL A 1 300 ? 4.127 6.276 18.822 1.00 73.19 300 VAL A N 1
ATOM 2436 C CA . VAL A 1 300 ? 5.018 6.244 19.989 1.00 73.19 300 VAL A CA 1
ATOM 2437 C C . VAL A 1 300 ? 5.404 4.807 20.309 1.00 73.19 300 VAL A C 1
ATOM 2439 O O . VAL A 1 300 ? 6.591 4.494 20.353 1.00 73.19 300 VAL A O 1
ATOM 2442 N N . ASP A 1 301 ? 4.411 3.929 20.446 1.00 73.88 301 ASP A N 1
ATOM 2443 C CA . ASP A 1 301 ? 4.613 2.519 20.763 1.00 73.88 301 ASP A CA 1
ATOM 2444 C C . ASP A 1 301 ? 3.880 1.646 19.754 1.00 73.88 301 ASP A C 1
ATOM 2446 O O . ASP A 1 301 ? 2.707 1.849 19.477 1.00 73.88 301 ASP A O 1
ATOM 2450 N N . GLN A 1 302 ? 4.535 0.618 19.222 1.00 73.44 302 GLN A N 1
ATOM 2451 C CA . GLN A 1 302 ? 3.861 -0.317 18.320 1.00 73.44 302 GLN A CA 1
ATOM 2452 C C . GLN A 1 302 ? 2.971 -1.296 19.090 1.00 73.44 302 GLN A C 1
ATOM 2454 O O . GLN A 1 302 ? 3.378 -1.729 20.173 1.00 73.44 302 GLN A O 1
ATOM 2459 N N . PRO A 1 303 ? 1.795 -1.694 18.560 1.00 81.12 303 PRO A N 1
ATOM 2460 C CA . PRO A 1 303 ? 1.045 -2.817 19.105 1.00 81.12 303 PRO A CA 1
ATOM 2461 C C . PRO A 1 303 ? 1.951 -4.046 19.228 1.00 81.12 303 PRO A C 1
ATOM 2463 O O . PRO A 1 303 ? 2.687 -4.398 18.305 1.00 81.12 303 PRO A O 1
ATOM 2466 N N . THR A 1 304 ? 1.951 -4.672 20.401 1.00 80.31 304 THR A N 1
ATOM 2467 C CA . THR A 1 304 ? 2.867 -5.785 20.688 1.00 80.31 304 THR A CA 1
ATOM 2468 C C . THR A 1 304 ? 2.264 -7.122 20.244 1.00 80.31 304 THR A C 1
ATOM 2470 O O . THR A 1 304 ? 1.040 -7.258 20.232 1.00 80.31 304 THR A O 1
ATOM 2473 N N . PRO A 1 305 ? 3.077 -8.165 19.982 1.00 80.38 305 PRO A N 1
ATOM 2474 C CA . PRO A 1 305 ? 2.553 -9.504 19.689 1.00 80.38 305 PRO A CA 1
ATOM 2475 C C . PRO A 1 305 ? 1.601 -10.038 20.770 1.00 80.38 305 PRO A C 1
ATOM 2477 O O . PRO A 1 305 ? 0.635 -10.728 20.466 1.00 80.38 305 PRO A O 1
ATOM 2480 N N . ALA A 1 306 ? 1.825 -9.671 22.035 1.00 81.06 306 ALA A N 1
ATOM 2481 C CA . ALA A 1 306 ? 0.931 -10.037 23.128 1.00 81.06 306 ALA A CA 1
ATOM 2482 C C . ALA A 1 306 ? -0.468 -9.407 22.977 1.00 81.06 306 ALA A C 1
ATOM 2484 O O . ALA A 1 306 ? -1.460 -10.021 23.364 1.00 81.06 306 ALA A O 1
ATOM 2485 N N . MET A 1 307 ? -0.569 -8.191 22.423 1.00 88.81 307 MET A N 1
ATOM 2486 C CA . MET A 1 307 ? -1.858 -7.537 22.156 1.00 88.81 307 MET A CA 1
ATOM 2487 C C . MET A 1 307 ? -2.611 -8.256 21.036 1.00 88.81 307 MET A C 1
ATOM 2489 O O . MET A 1 307 ? -3.806 -8.512 21.179 1.00 88.81 307 MET A O 1
ATOM 2493 N N . GLU A 1 308 ? -1.910 -8.652 19.971 1.00 82.81 308 GLU A N 1
ATOM 2494 C CA . GLU A 1 308 ? -2.486 -9.461 18.889 1.00 82.81 308 GLU A CA 1
ATOM 2495 C C . GLU A 1 308 ? -2.984 -10.817 19.413 1.00 82.81 308 GLU A C 1
ATOM 2497 O O . GLU A 1 308 ? -4.121 -11.204 19.150 1.00 82.81 308 GLU A O 1
ATOM 2502 N N . GLU A 1 309 ? -2.183 -11.510 20.232 1.00 81.38 309 GLU A N 1
ATOM 2503 C CA . GLU A 1 309 ? -2.579 -12.768 20.887 1.00 81.38 309 GLU A CA 1
ATOM 2504 C C . GLU A 1 309 ? -3.804 -12.598 21.804 1.00 81.38 309 GLU A C 1
ATOM 2506 O O . GLU A 1 309 ? -4.611 -13.520 21.948 1.00 81.38 309 GLU A O 1
ATOM 2511 N N . ALA A 1 310 ? -3.976 -11.411 22.394 1.00 86.50 310 ALA A N 1
ATOM 2512 C CA . ALA A 1 310 ? -5.144 -11.042 23.190 1.00 86.50 310 ALA A CA 1
ATOM 2513 C C . ALA A 1 310 ? -6.367 -10.617 22.345 1.00 86.50 310 ALA A C 1
ATOM 2515 O O . ALA A 1 310 ? -7.439 -10.374 22.904 1.00 86.50 310 ALA A O 1
ATOM 2516 N N . GLY A 1 311 ? -6.239 -10.573 21.014 1.00 87.75 311 GLY A N 1
ATOM 2517 C CA . GLY A 1 311 ? -7.313 -10.272 20.063 1.00 87.75 311 GLY A CA 1
ATOM 2518 C C . GLY A 1 311 ? -7.377 -8.817 19.590 1.00 87.75 311 GLY A C 1
ATOM 2519 O O . GLY A 1 311 ? -8.347 -8.448 18.929 1.00 87.75 311 GLY A O 1
ATOM 2520 N N . PHE A 1 312 ? -6.389 -7.982 19.922 1.00 90.44 312 PHE A N 1
ATOM 2521 C CA . PHE A 1 312 ? -6.286 -6.612 19.417 1.00 90.44 312 PHE A CA 1
ATOM 2522 C C . PHE A 1 312 ? -5.479 -6.600 18.115 1.00 90.44 312 PHE A C 1
ATOM 2524 O O . PHE A 1 312 ? -4.268 -6.395 18.116 1.00 90.44 312 PHE A O 1
ATOM 2531 N N . GLU A 1 313 ? -6.154 -6.827 16.993 1.00 84.88 313 GLU A N 1
ATOM 2532 C CA . GLU A 1 313 ? -5.550 -6.741 15.662 1.00 84.88 313 GLU A CA 1
ATOM 2533 C C . GLU A 1 313 ? -5.680 -5.307 15.126 1.00 84.88 313 GLU A C 1
ATOM 2535 O O . GLU A 1 313 ? -6.785 -4.813 14.886 1.00 84.88 313 GLU A O 1
ATOM 2540 N N . VAL A 1 314 ? -4.556 -4.608 14.969 1.00 79.75 314 VAL A N 1
ATOM 2541 C CA . VAL A 1 314 ? -4.527 -3.209 14.514 1.00 79.75 314 VAL A CA 1
ATOM 2542 C C . VAL A 1 314 ? -3.905 -3.159 13.125 1.00 79.75 314 VAL A C 1
ATOM 2544 O O . VAL A 1 314 ? -2.694 -3.040 12.973 1.00 79.75 314 VAL A O 1
ATOM 2547 N N . GLU A 1 315 ? -4.744 -3.292 12.100 1.00 70.06 315 GLU A N 1
ATOM 2548 C CA . GLU A 1 315 ? -4.295 -3.271 10.698 1.00 70.06 315 GLU A CA 1
ATOM 2549 C C . GLU A 1 315 ? -4.283 -1.859 10.093 1.00 70.06 315 GLU A C 1
ATOM 2551 O O . GLU A 1 315 ? -3.489 -1.570 9.201 1.00 70.06 315 GLU A O 1
ATOM 2556 N N . VAL A 1 316 ? -5.176 -0.984 10.562 1.00 70.50 316 VAL A N 1
ATOM 2557 C CA . VAL A 1 316 ? -5.376 0.388 10.067 1.00 70.50 316 VAL A CA 1
ATOM 2558 C C . VAL A 1 316 ? -5.630 1.339 11.235 1.00 70.50 316 VAL A C 1
ATOM 2560 O O . VAL A 1 316 ? -5.940 0.901 12.342 1.00 70.50 316 VAL A O 1
ATOM 2563 N N . THR A 1 317 ? -5.523 2.649 11.014 1.00 79.62 317 THR A N 1
ATOM 2564 C CA . THR A 1 317 ? -5.907 3.655 12.019 1.00 79.62 317 THR A CA 1
ATOM 2565 C C . THR A 1 317 ? -6.811 4.741 11.416 1.00 79.62 317 THR A C 1
ATOM 2567 O O . THR A 1 317 ? -6.591 5.136 10.269 1.00 79.62 317 THR A O 1
ATOM 2570 N N . PRO A 1 318 ? -7.811 5.253 12.161 1.00 88.50 318 PRO A N 1
ATOM 2571 C CA . PRO A 1 318 ? -8.142 4.882 13.537 1.00 88.50 318 PRO A CA 1
ATOM 2572 C C . PRO A 1 318 ? -8.837 3.511 13.614 1.00 88.50 318 PRO A C 1
ATOM 2574 O O . PRO A 1 318 ? -9.665 3.177 12.767 1.00 88.50 318 PRO A O 1
ATOM 2577 N N . THR A 1 319 ? -8.503 2.723 14.637 1.00 91.38 319 THR A N 1
ATOM 2578 C CA . THR A 1 319 ? -9.156 1.438 14.943 1.00 91.38 319 THR A CA 1
ATOM 2579 C C . THR A 1 319 ? -9.788 1.508 16.322 1.00 91.38 319 THR A C 1
ATOM 2581 O O . THR A 1 319 ? -9.136 1.910 17.283 1.00 91.38 319 THR A O 1
ATOM 2584 N N . LEU A 1 320 ? -11.054 1.100 16.424 1.00 96.38 320 LEU A N 1
ATOM 2585 C CA . LEU A 1 320 ? -11.825 1.164 17.662 1.00 96.38 320 LEU A CA 1
ATOM 2586 C C . LEU A 1 320 ? -12.158 -0.231 18.183 1.00 96.38 320 LEU A C 1
ATOM 2588 O O . LEU A 1 320 ? -12.691 -1.072 17.457 1.00 96.38 320 LEU A O 1
ATOM 2592 N N . TYR A 1 321 ? -11.914 -0.428 19.472 1.00 96.50 321 TYR A N 1
ATOM 2593 C CA . TYR A 1 321 ? -12.268 -1.631 20.208 1.00 96.50 321 TYR A CA 1
ATOM 2594 C C . TYR A 1 321 ? -13.142 -1.295 21.409 1.00 96.50 321 TYR A C 1
ATOM 2596 O O . TYR A 1 321 ? -12.919 -0.301 22.095 1.00 96.50 321 TYR A O 1
ATOM 2604 N N . LEU A 1 322 ? -14.108 -2.162 21.702 1.00 93.81 322 LEU A N 1
ATOM 2605 C CA . LEU A 1 322 ? -14.804 -2.169 22.983 1.00 93.81 322 LEU A CA 1
ATOM 2606 C C . LEU A 1 322 ? -14.320 -3.370 23.790 1.00 93.81 322 LEU A C 1
ATOM 2608 O O . LEU A 1 322 ? -14.375 -4.501 23.311 1.00 93.81 322 LEU A O 1
ATOM 2612 N N . VAL A 1 323 ? -13.850 -3.133 25.008 1.00 92.06 323 VAL A N 1
ATOM 2613 C CA . VAL A 1 323 ? -13.389 -4.178 25.925 1.00 92.06 323 VAL A CA 1
ATOM 2614 C C . VAL A 1 323 ? -14.309 -4.203 27.131 1.00 92.06 323 VAL A C 1
ATOM 2616 O O . VAL A 1 323 ? -14.593 -3.173 27.740 1.00 92.06 323 VAL A O 1
ATOM 2619 N N . LEU A 1 324 ? -14.778 -5.394 27.486 1.00 84.69 324 LEU A N 1
ATOM 2620 C CA . LEU A 1 324 ? -15.693 -5.600 28.604 1.00 84.69 324 LEU A CA 1
ATOM 2621 C C . LEU A 1 324 ? -14.986 -6.354 29.724 1.00 84.69 324 LEU A C 1
ATOM 2623 O O . LEU A 1 324 ? -14.356 -7.380 29.478 1.00 84.69 324 LEU A O 1
ATOM 2627 N N . SER A 1 325 ? -15.126 -5.896 30.967 1.00 76.56 325 SER A N 1
ATOM 2628 C CA . SER A 1 325 ? -14.378 -6.420 32.119 1.00 76.56 325 SER A CA 1
ATOM 2629 C C . SER A 1 325 ? -14.607 -7.907 32.395 1.00 76.56 325 SER A C 1
ATOM 2631 O O . SER A 1 325 ? -13.686 -8.603 32.824 1.00 76.56 325 SER A O 1
ATOM 2633 N N . LYS A 1 326 ? -15.822 -8.415 32.140 1.00 70.19 326 LYS A N 1
ATOM 2634 C CA . LYS A 1 326 ? -16.184 -9.824 32.374 1.00 70.19 326 LYS A CA 1
ATOM 2635 C C . LYS A 1 326 ? -15.564 -10.781 31.360 1.00 70.19 326 LYS A C 1
ATOM 2637 O O . LYS A 1 326 ? -15.184 -11.886 31.733 1.00 70.19 326 LYS A O 1
ATOM 2642 N N . GLU A 1 327 ? -15.492 -10.374 30.096 1.00 70.44 327 GLU A N 1
ATOM 2643 C CA . GLU A 1 327 ? -14.991 -11.226 29.013 1.00 70.44 327 GLU A CA 1
ATOM 2644 C C . GLU A 1 327 ? -13.504 -10.994 28.745 1.00 70.44 327 GLU A C 1
ATOM 2646 O O . GLU A 1 327 ? -12.820 -11.904 28.283 1.00 70.44 327 GLU A O 1
ATOM 2651 N N . ARG A 1 328 ? -13.010 -9.783 29.048 1.00 70.38 328 ARG A N 1
ATOM 2652 C CA . ARG A 1 328 ? -11.660 -9.276 28.743 1.00 70.38 328 ARG A CA 1
ATOM 2653 C C . ARG A 1 328 ? -11.244 -9.495 27.290 1.00 70.38 328 ARG A C 1
ATOM 2655 O O . ARG A 1 328 ? -10.058 -9.526 26.981 1.00 70.38 328 ARG A O 1
ATOM 2662 N N . ARG A 1 329 ? -12.224 -9.667 26.405 1.00 77.69 329 ARG A N 1
ATOM 2663 C CA . ARG A 1 329 ? -12.018 -9.834 24.975 1.00 77.69 329 ARG A CA 1
ATOM 2664 C C . ARG A 1 329 ? -12.402 -8.548 24.263 1.00 77.69 329 ARG A C 1
ATOM 2666 O O . ARG A 1 329 ? -13.446 -7.976 24.587 1.00 77.69 329 ARG A O 1
ATOM 2673 N N . PRO A 1 330 ? -11.568 -8.091 23.327 1.00 92.25 330 PRO A N 1
ATOM 2674 C CA . PRO A 1 330 ? -11.875 -6.919 22.539 1.00 92.25 330 PRO A CA 1
ATOM 2675 C C . PRO A 1 330 ? -12.893 -7.246 21.442 1.00 92.25 330 PRO A C 1
ATOM 2677 O O . PRO A 1 330 ? -12.816 -8.283 20.784 1.00 92.25 330 PRO A O 1
ATOM 2680 N N . VAL A 1 331 ? -13.845 -6.340 21.231 1.00 93.00 331 VAL A N 1
ATOM 2681 C CA . VAL A 1 331 ? -14.792 -6.376 20.112 1.00 93.00 331 VAL A CA 1
ATOM 2682 C C . VAL A 1 331 ? -14.441 -5.249 19.151 1.00 93.00 331 VAL A C 1
ATOM 2684 O O . VAL A 1 331 ? -14.522 -4.075 19.516 1.00 93.00 331 VAL A O 1
ATOM 2687 N N . LEU A 1 332 ? -14.037 -5.607 17.932 1.00 93.31 332 LEU A N 1
ATOM 2688 C CA . LEU A 1 332 ? -13.663 -4.657 16.885 1.00 93.31 332 LEU A CA 1
ATOM 2689 C C . LEU A 1 332 ? -14.893 -3.933 16.321 1.00 93.31 332 LEU A C 1
ATOM 2691 O O . LEU A 1 332 ? -15.883 -4.568 15.944 1.00 93.31 332 LEU A O 1
ATOM 2695 N N . TYR A 1 333 ? -14.805 -2.611 16.179 1.00 92.38 333 TYR A N 1
ATOM 2696 C CA . TYR A 1 333 ? -15.782 -1.828 15.432 1.00 92.38 333 TYR A CA 1
ATOM 2697 C C . TYR A 1 333 ? -15.464 -1.822 13.932 1.00 92.38 333 TYR A C 1
ATOM 2699 O O . TYR A 1 333 ? -14.369 -1.458 13.516 1.00 92.38 333 TYR A O 1
ATOM 2707 N N . THR A 1 334 ? -16.452 -2.171 13.107 1.00 87.56 334 THR A N 1
ATOM 2708 C CA . THR A 1 334 ? -16.329 -2.219 11.634 1.00 87.56 334 THR A CA 1
ATOM 2709 C C . THR A 1 334 ? -17.386 -1.368 10.917 1.00 87.56 334 THR A C 1
ATOM 2711 O O . THR A 1 334 ? -17.584 -1.487 9.709 1.00 87.56 334 THR A O 1
ATOM 2714 N N . GLY A 1 335 ? -18.109 -0.527 11.666 1.00 83.62 335 GLY A N 1
ATOM 2715 C CA . GLY A 1 335 ? -19.183 0.315 11.142 1.00 83.62 335 GLY A CA 1
ATOM 2716 C C . GLY A 1 335 ? -18.703 1.657 10.579 1.00 83.62 335 GLY A C 1
ATOM 2717 O O . GLY A 1 335 ? -17.516 1.913 10.406 1.00 83.62 335 GLY A O 1
ATOM 2718 N N . GLN A 1 336 ? -19.654 2.553 10.303 1.00 85.94 336 GLN A N 1
ATOM 2719 C CA . GLN A 1 336 ? -19.353 3.905 9.819 1.00 85.94 336 GLN A CA 1
ATOM 2720 C C . GLN A 1 336 ? -18.669 4.748 10.905 1.00 85.94 336 GLN A C 1
ATOM 2722 O O . GLN A 1 336 ? -19.151 4.797 12.035 1.00 85.94 336 GLN A O 1
ATOM 2727 N N . MET A 1 337 ? -17.613 5.482 10.558 1.00 87.81 337 MET A N 1
ATOM 2728 C CA . MET A 1 337 ? -16.885 6.370 11.478 1.00 87.81 337 MET A CA 1
ATOM 2729 C C . MET A 1 337 ? -17.645 7.684 11.741 1.00 87.81 337 MET A C 1
ATOM 2731 O O . MET A 1 337 ? -17.169 8.773 11.444 1.00 87.81 337 MET A O 1
ATOM 2735 N N . THR A 1 338 ? -18.868 7.578 12.265 1.00 93.00 338 THR A N 1
ATOM 2736 C CA . THR A 1 338 ? -19.691 8.709 12.718 1.00 93.00 338 THR A CA 1
ATOM 2737 C C . THR A 1 338 ? -20.045 8.522 14.187 1.00 93.00 338 THR A C 1
ATOM 2739 O O . THR A 1 338 ? -20.250 7.391 14.634 1.00 93.00 338 THR A O 1
ATOM 2742 N N . SER A 1 339 ? -20.176 9.621 14.931 1.00 92.81 339 SER A N 1
ATOM 2743 C CA . SER A 1 339 ? -20.464 9.577 16.368 1.00 92.81 339 SER A CA 1
ATOM 2744 C C . SER A 1 339 ? -21.755 8.816 16.675 1.00 92.81 339 SER A C 1
ATOM 2746 O O . SER A 1 339 ? -21.771 7.936 17.531 1.00 92.81 339 SER A O 1
ATOM 2748 N N . ALA A 1 340 ? -22.812 9.053 15.895 1.00 90.81 340 ALA A N 1
ATOM 2749 C CA . ALA A 1 340 ? -24.088 8.355 16.033 1.00 90.81 340 ALA A CA 1
ATOM 2750 C C . ALA A 1 340 ? -23.989 6.836 15.799 1.00 90.81 340 ALA A C 1
ATOM 2752 O O . ALA A 1 340 ? -24.616 6.059 16.520 1.00 90.81 340 ALA A O 1
ATOM 2753 N N . ALA A 1 341 ? -23.226 6.396 14.792 1.00 91.56 341 ALA A N 1
ATOM 2754 C CA . ALA A 1 341 ? -23.075 4.972 14.499 1.00 91.56 341 ALA A CA 1
ATOM 2755 C C . ALA A 1 341 ? -22.271 4.253 15.591 1.00 91.56 341 ALA A C 1
ATOM 2757 O O . ALA A 1 341 ? -22.673 3.175 16.031 1.00 91.56 341 ALA A O 1
ATOM 2758 N N . ILE A 1 342 ? -21.194 4.881 16.070 1.00 95.25 342 ILE A N 1
ATOM 2759 C CA . ILE A 1 342 ? -20.334 4.332 17.121 1.00 95.25 342 ILE A CA 1
ATOM 2760 C C . ILE A 1 342 ? -21.090 4.259 18.451 1.00 95.25 342 ILE A C 1
ATOM 2762 O O . ILE A 1 342 ? -21.138 3.195 19.062 1.00 95.25 342 ILE A O 1
ATOM 2766 N N . LEU A 1 343 ? -21.754 5.340 18.875 1.00 92.75 343 LEU A N 1
ATOM 2767 C CA . LEU A 1 343 ? -22.521 5.362 20.128 1.00 92.75 343 LEU A CA 1
ATOM 2768 C C . LEU A 1 343 ? -23.659 4.337 20.121 1.00 92.75 343 LEU A C 1
ATOM 2770 O O . LEU A 1 343 ? -23.856 3.619 21.101 1.00 92.75 343 LEU A O 1
ATOM 2774 N N . LYS A 1 344 ? -24.361 4.194 18.990 1.00 91.25 344 LYS A N 1
ATOM 2775 C CA . LYS A 1 344 ? -25.381 3.153 18.820 1.00 91.25 344 LYS A CA 1
ATOM 2776 C C . LYS A 1 344 ? -24.789 1.745 18.879 1.00 91.25 344 LYS A C 1
ATOM 2778 O O . LYS A 1 344 ? -25.404 0.844 19.445 1.00 91.25 344 LYS A O 1
ATOM 2783 N N . TRP A 1 345 ? -23.616 1.533 18.287 1.00 93.31 345 TRP A N 1
ATOM 2784 C CA . TRP A 1 345 ? -22.927 0.249 18.369 1.00 93.31 345 TRP A CA 1
ATOM 2785 C C . TRP A 1 345 ? -22.546 -0.088 19.812 1.00 93.31 345 TRP A C 1
ATOM 2787 O O . TRP A 1 345 ? -22.885 -1.177 20.267 1.00 93.31 345 TRP A O 1
ATOM 2797 N N . ILE A 1 346 ? -21.958 0.857 20.552 1.00 91.50 346 ILE A N 1
ATOM 2798 C CA . ILE A 1 346 ? -21.649 0.694 21.981 1.00 91.50 346 ILE A CA 1
ATOM 2799 C C . ILE A 1 346 ? -22.922 0.325 22.751 1.00 91.50 346 ILE A C 1
ATOM 2801 O O . ILE A 1 346 ? -22.942 -0.666 23.476 1.00 91.50 346 ILE A O 1
ATOM 2805 N N . GLN A 1 347 ? -24.015 1.065 22.543 1.00 88.62 347 GLN A N 1
ATOM 2806 C CA . GLN A 1 347 ? -25.303 0.788 23.181 1.00 88.62 347 GLN A CA 1
ATOM 2807 C C . GLN A 1 347 ? -25.794 -0.643 22.909 1.00 88.62 347 GLN A C 1
ATOM 2809 O O . GLN A 1 347 ? -26.235 -1.332 23.833 1.00 88.62 347 GLN A O 1
ATOM 2814 N N . ASN A 1 348 ? -25.702 -1.110 21.662 1.00 88.50 348 ASN A N 1
ATOM 2815 C CA . ASN A 1 348 ? -26.111 -2.463 21.291 1.00 88.50 348 ASN A CA 1
ATOM 2816 C C . ASN A 1 348 ? -25.248 -3.527 21.979 1.00 88.50 348 ASN A C 1
ATOM 2818 O O . ASN A 1 348 ? -25.805 -4.459 22.554 1.00 88.50 348 ASN A O 1
ATOM 2822 N N . GLN A 1 349 ? -23.920 -3.358 21.983 1.00 87.00 349 GLN A N 1
ATOM 2823 C CA . GLN A 1 349 ? -22.998 -4.284 22.653 1.00 87.00 349 GLN A CA 1
ATOM 2824 C C . GLN A 1 349 ? -23.319 -4.406 24.147 1.00 87.00 349 GLN A C 1
ATOM 2826 O O . GLN A 1 349 ? -23.384 -5.505 24.690 1.00 87.00 349 GLN A O 1
ATOM 2831 N N . LEU A 1 350 ? -23.607 -3.283 24.808 1.00 83.44 350 LEU A N 1
ATOM 2832 C CA . LEU A 1 350 ? -23.992 -3.285 26.220 1.00 83.44 350 LEU A CA 1
ATOM 2833 C C . LEU A 1 350 ? -25.367 -3.928 26.457 1.00 83.44 350 LEU A C 1
ATOM 2835 O O . LEU A 1 350 ? -25.565 -4.592 27.472 1.00 83.44 350 LEU A O 1
ATOM 2839 N N . THR A 1 351 ? -26.314 -3.761 25.531 1.00 79.44 351 THR A N 1
ATOM 2840 C CA . THR A 1 351 ? -27.680 -4.298 25.666 1.00 79.44 351 THR A CA 1
ATOM 2841 C C . THR A 1 351 ? -27.734 -5.811 25.455 1.00 79.44 351 THR A C 1
ATOM 2843 O O . THR A 1 351 ? -28.393 -6.511 26.223 1.00 79.44 351 THR A O 1
ATOM 2846 N N . GLU A 1 352 ? -27.033 -6.335 24.446 1.00 70.62 352 GLU A N 1
ATOM 2847 C CA . GLU A 1 352 ? -26.988 -7.776 24.151 1.00 70.62 352 GLU A CA 1
ATOM 2848 C C . GLU A 1 352 ? -26.421 -8.594 25.323 1.00 70.62 352 GLU A C 1
ATOM 2850 O O . GLU A 1 352 ? -26.821 -9.737 25.535 1.00 70.62 352 GLU A O 1
ATOM 2855 N N . LEU A 1 353 ? -25.561 -7.983 26.139 1.00 59.56 353 LEU A N 1
ATOM 2856 C CA . LEU A 1 353 ? -24.845 -8.645 27.230 1.00 59.56 353 LEU A CA 1
ATOM 2857 C C . LEU A 1 353 ? -25.484 -8.455 28.615 1.00 59.56 353 LEU A C 1
ATOM 2859 O O . LEU A 1 353 ? -25.099 -9.143 29.555 1.00 59.56 353 LEU A O 1
ATOM 2863 N N . LEU A 1 354 ? -26.478 -7.568 28.754 1.00 54.47 354 LEU A N 1
ATOM 2864 C CA . LEU A 1 354 ? -27.317 -7.447 29.961 1.00 54.47 354 LEU A CA 1
ATOM 2865 C C . LEU A 1 354 ? -28.537 -8.385 29.942 1.00 54.47 354 LEU A C 1
ATOM 2867 O O . LEU A 1 354 ? -29.237 -8.512 30.949 1.00 54.47 354 LEU A O 1
ATOM 2871 N N . HIS A 1 355 ? -28.803 -9.027 28.801 1.00 50.38 355 HIS A N 1
ATOM 2872 C CA . HIS A 1 355 ? -29.842 -10.047 28.634 1.00 50.38 355 HIS A CA 1
ATOM 2873 C C . HIS A 1 355 ? -29.313 -11.495 28.705 1.00 50.38 355 HIS A C 1
ATOM 2875 O O . HIS A 1 355 ? -30.097 -12.433 28.539 1.00 50.38 355 HIS A O 1
ATOM 2881 N N . LEU A 1 356 ? -28.021 -11.665 29.008 1.00 41.91 356 LEU A N 1
ATOM 2882 C CA . LEU A 1 356 ? -27.358 -12.910 29.420 1.00 41.91 356 LEU A CA 1
ATOM 2883 C C . LEU A 1 356 ? -26.962 -12.813 30.900 1.00 41.91 356 LEU A C 1
ATOM 2885 O O . LEU A 1 356 ? -26.955 -13.874 31.566 1.00 41.91 356 LEU A O 1
#

InterPro domains:
  IPR002500 Phosphoadenosine phosphosulphate reductase domain [PF01507] (2-180)
  IPR004511 Phosphoadenosine phosphosulphate/adenosine 5'-phosphosulphate reductase [NF002537] (1-205)
  IPR004511 Phosphoadenosine phosphosulphate/adenosine 5'-phosphosulphate reductase [TIGR00434] (1-203)
  IPR013766 Thioredoxin domain [PF00085] (236-347)
  IPR013766 Thioredoxin domain [PS51352] (214-351)
  IPR014729 Rossmann-like alpha/beta/alpha sandwich fold [G3DSA:3.40.50.620] (1-216)
  IPR036249 Thioredoxin-like superfamily [SSF52833] (235-350)

pLDDT: mean 83.36, std 14.41, range [37.28, 98.44]

Organism: Fistulifera solaris (NCBI:txid1519565)